Protein AF-A0A662BK37-F1 (afdb_monomer_lite)

Secondary structure (DSSP, 8-state):
-PPPPPPPPP-HHHHHHHHHHHHHTTPEE----SEE-HHHHTTTS-TT-B--EETTEEEPSSHHHHHHHHHHTT-S-SSEEEEEEEEE-B----SS--SEEEEEEEEE-SSS--HHHHHHHHHHHHTTT-SSPPEEEEETTTEEEEEETTEEEEEEEEEEETTEEEEEEEEEEETHHHHHHHTS-SSS-SS-PPPPPTTSHHHHHHHHHHHHHHHHTT-HHHHHHHHHHHHHHHHHHHHHH-TT--HHHHHHHHHHHHHHHHTT---

pLDDT: mean 90.05, std 11.61, range [40.06, 98.81]

Sequence (267 aa):
MENPPLPTKIDYRKIVDALEFYQQLGYERLEVPWIVNEQAMAPTSPADASQYETWRGMLVASAEQSFIAMMQDGNLPPGRYVTCSPCFRDEELDEHHHYWFEKVELIDNRTDPSYQEMLGAAMGFFGRYTHIRPETVSQEGKGIDILINGVEVGSYGIREYQGMRWVYGTGCAEPRLSQALALTPRGYHLADIPRGNLGYQSKIEEELREFQDALVQENPVMALTELSDLIGAIEAYLQCNHPSITLENLLTMDKTTARAFKNGRRN

Foldseek 3Di:
DPDAPDPDDWPVVLVVLLVVLVVVVVAAEDEFDQFAAPQLCVQPDDPPWDFCADPRHTGAQDCSSRVSRCVVVVNDDADKHKYKDKHAGPDDDDPQDDRIWIFIKIKGQHPDDDQVVVVVSLQVSLVVLDPDRWDWDDDVPFFIFTAAQNFTFKGWDWDDDPRGIMIIMTSGIPPRSVVSSVNPPPDPFPDPADDDDQLDVSNLVRLVVQLVRCVVVVNVVSNVVSVVVNLVSVQRVCCNPPVVDGPVNVVVVCVVCVVVVVVVDDD

Structure (mmCIF, N/CA/C/O backbone):
data_AF-A0A662BK37-F1
#
_entry.id   AF-A0A662BK37-F1
#
loop_
_atom_site.group_PDB
_atom_site.id
_atom_site.type_symbol
_atom_site.label_atom_id
_atom_site.label_alt_id
_atom_site.label_comp_id
_atom_site.label_asym_id
_atom_site.label_entity_id
_atom_site.label_seq_id
_atom_site.pdbx_PDB_ins_code
_atom_site.Cartn_x
_atom_site.Cartn_y
_atom_site.Cartn_z
_atom_site.occupancy
_atom_site.B_iso_or_equiv
_atom_site.auth_seq_id
_atom_site.auth_comp_id
_atom_site.auth_asym_id
_atom_site.auth_atom_id
_atom_site.pdbx_PDB_model_num
ATOM 1 N N . MET A 1 1 ? -18.206 25.343 -11.676 1.00 43.94 1 MET A N 1
ATOM 2 C CA . MET A 1 1 ? -17.506 24.245 -10.989 1.00 43.94 1 MET A CA 1
ATOM 3 C C . MET A 1 1 ? -16.823 23.450 -12.074 1.00 43.94 1 MET A C 1
ATOM 5 O O . MET A 1 1 ? -17.518 22.969 -12.961 1.00 43.94 1 MET A O 1
ATOM 9 N N . GLU A 1 2 ? -15.493 23.446 -12.093 1.00 40.06 2 GLU A N 1
ATOM 10 C CA . GLU A 1 2 ? -14.756 22.501 -12.932 1.00 40.06 2 GLU A CA 1
ATOM 11 C C . GLU A 1 2 ? -15.159 21.090 -12.505 1.00 40.06 2 GLU A C 1
ATOM 13 O O . GLU A 1 2 ? -15.373 20.840 -11.317 1.00 40.06 2 GLU A O 1
ATOM 18 N N . ASN A 1 3 ? -15.365 20.197 -13.473 1.00 40.88 3 ASN A N 1
ATOM 19 C CA . ASN A 1 3 ? -15.634 18.806 -13.140 1.00 40.88 3 ASN A CA 1
ATOM 20 C C . ASN A 1 3 ? -14.402 18.270 -12.405 1.00 40.88 3 ASN A C 1
ATOM 22 O O . ASN A 1 3 ? -13.299 18.430 -12.937 1.00 40.88 3 ASN A O 1
ATOM 26 N N . PRO A 1 4 ? -14.565 17.650 -11.223 1.00 50.00 4 PRO A N 1
ATOM 27 C CA . PRO A 1 4 ? -13.439 17.024 -10.556 1.00 50.00 4 PRO A CA 1
ATOM 28 C C . PRO A 1 4 ? -12.804 16.004 -11.515 1.00 50.00 4 PRO A C 1
ATOM 30 O O . PRO A 1 4 ? -13.524 15.398 -12.326 1.00 50.00 4 PRO A O 1
ATOM 33 N N . PRO A 1 5 ? -11.473 15.828 -11.471 1.00 51.97 5 PRO A N 1
ATOM 34 C CA . PRO A 1 5 ? -10.812 14.789 -12.247 1.00 51.97 5 PRO A CA 1
ATOM 35 C C . PRO A 1 5 ? -11.517 13.452 -11.994 1.00 51.97 5 PRO A C 1
ATOM 37 O O . PRO A 1 5 ? -11.946 13.171 -10.873 1.00 51.97 5 PRO A O 1
ATOM 40 N N . LEU A 1 6 ? -11.693 12.646 -13.049 1.00 51.16 6 LEU A N 1
ATOM 41 C CA . LEU A 1 6 ? -12.298 11.321 -12.908 1.00 51.16 6 LEU A CA 1
ATOM 42 C C . LEU A 1 6 ? -11.551 10.567 -11.794 1.00 51.16 6 LEU A C 1
ATOM 44 O O . LEU A 1 6 ? -10.320 10.506 -11.859 1.00 51.16 6 LEU A O 1
ATOM 48 N N . PRO A 1 7 ? -12.256 10.016 -10.787 1.00 56.97 7 PRO A N 1
ATOM 49 C CA . PRO A 1 7 ? -11.603 9.363 -9.664 1.00 56.97 7 PRO A CA 1
ATOM 50 C C . PRO A 1 7 ? -10.693 8.259 -10.190 1.00 56.97 7 PRO A C 1
ATOM 52 O O . PRO A 1 7 ? -11.079 7.474 -11.066 1.00 56.97 7 PRO A O 1
ATOM 55 N N . THR A 1 8 ? -9.461 8.230 -9.682 1.00 69.62 8 THR A N 1
ATOM 56 C CA . THR A 1 8 ? -8.493 7.212 -10.089 1.00 69.62 8 THR A CA 1
ATOM 57 C C . THR A 1 8 ? -9.092 5.842 -9.779 1.00 69.62 8 THR A C 1
ATOM 59 O O . THR A 1 8 ? -9.629 5.610 -8.697 1.00 69.62 8 THR A O 1
ATOM 62 N N . LYS A 1 9 ? -9.066 4.939 -10.762 1.00 86.31 9 LYS A N 1
ATOM 63 C CA . LYS A 1 9 ? -9.733 3.638 -10.670 1.00 86.31 9 LYS A CA 1
ATOM 64 C C . LYS A 1 9 ? -9.144 2.810 -9.522 1.00 86.31 9 LYS A C 1
ATOM 66 O O . LYS A 1 9 ? -7.960 2.498 -9.552 1.00 86.31 9 LYS A O 1
ATOM 71 N N . ILE A 1 10 ? -9.992 2.392 -8.583 1.00 92.19 10 ILE A N 1
ATOM 72 C CA . ILE A 1 10 ? -9.639 1.440 -7.520 1.00 92.19 10 ILE A CA 1
ATOM 73 C C . ILE A 1 10 ? -9.299 0.081 -8.145 1.00 92.19 10 ILE A C 1
ATOM 75 O O . ILE A 1 10 ? -10.121 -0.511 -8.857 1.00 92.19 10 ILE A O 1
ATOM 79 N N . ASP A 1 11 ? -8.098 -0.435 -7.877 1.00 95.00 11 ASP A N 1
ATOM 80 C CA . ASP A 1 11 ? -7.715 -1.792 -8.264 1.00 95.00 11 ASP A CA 1
ATOM 81 C C . ASP A 1 11 ? -8.055 -2.796 -7.157 1.00 95.00 11 ASP A C 1
ATOM 83 O O . ASP A 1 11 ? -7.213 -3.178 -6.343 1.00 95.00 11 ASP A O 1
ATOM 87 N N . TYR A 1 12 ? -9.299 -3.281 -7.162 1.00 96.62 12 TYR A N 1
ATOM 88 C CA . TYR A 1 12 ? -9.790 -4.257 -6.181 1.00 96.62 12 TYR A CA 1
ATOM 89 C C . TYR A 1 12 ? -8.963 -5.551 -6.098 1.00 96.62 12 TYR A C 1
ATOM 91 O O . TYR A 1 12 ? -9.047 -6.262 -5.102 1.00 96.62 12 TYR A O 1
ATOM 99 N N . ARG A 1 13 ? -8.130 -5.869 -7.098 1.00 97.25 13 ARG A N 1
ATOM 100 C CA . ARG A 1 13 ? -7.224 -7.026 -7.013 1.00 97.25 13 ARG A CA 1
ATOM 101 C C . ARG A 1 13 ? -6.146 -6.820 -5.951 1.00 97.25 13 ARG A C 1
ATOM 103 O O . ARG A 1 13 ? -5.823 -7.775 -5.256 1.00 97.25 13 ARG A O 1
ATOM 110 N N . LYS A 1 14 ? -5.631 -5.594 -5.791 1.00 97.00 14 LYS A N 1
ATOM 111 C CA . LYS A 1 14 ? -4.636 -5.269 -4.753 1.00 97.00 14 LYS A CA 1
ATOM 112 C C . LYS A 1 14 ? -5.246 -5.310 -3.355 1.00 97.00 14 LYS A C 1
ATOM 114 O O . LYS A 1 14 ? -4.606 -5.770 -2.419 1.00 97.00 14 LYS A O 1
ATOM 119 N N . ILE A 1 15 ? -6.512 -4.906 -3.240 1.00 98.44 15 ILE A N 1
ATOM 120 C CA . ILE A 1 15 ? -7.304 -5.035 -2.011 1.00 98.44 15 ILE A CA 1
ATOM 121 C C . ILE A 1 15 ? -7.450 -6.510 -1.607 1.00 98.44 15 ILE A C 1
ATOM 123 O O . ILE A 1 15 ? -7.176 -6.868 -0.463 1.00 98.44 15 ILE A O 1
ATOM 127 N N . VAL A 1 16 ? -7.829 -7.382 -2.547 1.00 98.31 16 VAL A N 1
ATOM 128 C CA . VAL A 1 16 ? -7.946 -8.828 -2.288 1.00 98.31 16 VAL A CA 1
ATOM 129 C C . VAL A 1 16 ? -6.591 -9.451 -1.940 1.00 98.31 16 VAL A C 1
ATOM 131 O O . VAL A 1 16 ? -6.507 -10.165 -0.946 1.00 98.31 16 VAL A O 1
ATOM 134 N N . ASP A 1 17 ? -5.528 -9.144 -2.690 1.00 98.38 17 ASP A N 1
ATOM 135 C CA . ASP A 1 17 ? -4.179 -9.662 -2.405 1.00 98.38 17 ASP A CA 1
ATOM 136 C C . ASP A 1 17 ? -3.667 -9.209 -1.030 1.00 98.38 17 ASP A C 1
ATOM 138 O O . ASP A 1 17 ? -3.051 -10.000 -0.320 1.00 98.38 17 ASP A O 1
ATOM 142 N N . ALA A 1 18 ? -3.965 -7.975 -0.604 1.00 98.69 18 ALA A N 1
ATOM 143 C CA . ALA A 1 18 ? -3.644 -7.515 0.746 1.00 98.69 18 ALA A CA 1
ATOM 144 C C . ALA A 1 18 ? -4.374 -8.346 1.810 1.00 98.69 18 ALA A C 1
ATOM 146 O O . ALA A 1 18 ? -3.733 -8.865 2.724 1.00 98.69 18 ALA A O 1
ATOM 147 N N . LEU A 1 19 ? -5.694 -8.528 1.683 1.00 98.69 19 LEU A N 1
ATOM 148 C CA . LEU A 1 19 ? -6.471 -9.352 2.617 1.00 98.69 19 LEU A CA 1
ATOM 149 C C . LEU A 1 19 ? -5.890 -10.767 2.726 1.00 98.69 19 LEU A C 1
ATOM 151 O O . LEU A 1 19 ? -5.607 -11.233 3.829 1.00 98.69 19 LEU A O 1
ATOM 155 N N . GLU A 1 20 ? -5.654 -11.424 1.590 1.00 98.62 20 GLU A N 1
ATOM 156 C CA . GLU A 1 20 ? -5.095 -12.777 1.547 1.00 98.62 20 GLU A CA 1
ATOM 157 C C . GLU A 1 20 ? -3.698 -12.841 2.174 1.00 98.62 20 GLU A C 1
ATOM 159 O O . GLU A 1 20 ? -3.423 -13.738 2.975 1.00 98.62 20 GLU A O 1
ATOM 164 N N . PHE A 1 21 ? -2.834 -11.871 1.868 1.00 98.69 21 PHE A N 1
ATOM 165 C CA . PHE A 1 21 ? -1.484 -11.788 2.415 1.00 98.69 21 PHE A CA 1
ATOM 166 C C . PHE A 1 21 ? -1.490 -11.691 3.945 1.00 98.69 21 PHE A C 1
ATOM 168 O O . PHE A 1 21 ? -0.835 -12.487 4.621 1.00 98.69 21 PHE A O 1
ATOM 175 N N . TYR A 1 22 ? -2.258 -10.763 4.521 1.00 98.69 22 TYR A N 1
ATOM 176 C CA . TYR A 1 22 ? -2.294 -10.602 5.978 1.00 98.69 22 TYR A CA 1
ATOM 177 C C . TYR A 1 22 ? -2.997 -11.774 6.671 1.00 98.69 22 TYR A C 1
ATOM 179 O O . TYR A 1 22 ? -2.551 -12.206 7.736 1.00 98.69 22 TYR A O 1
ATOM 187 N N . GLN A 1 23 ? -4.020 -12.370 6.054 1.00 98.56 23 GLN A N 1
ATOM 188 C CA . GLN A 1 23 ? -4.626 -13.599 6.572 1.00 98.56 23 GLN A CA 1
ATOM 189 C C . GLN A 1 23 ? -3.616 -14.757 6.647 1.00 98.56 23 GLN A C 1
ATOM 191 O O . GLN A 1 23 ? -3.584 -15.476 7.646 1.00 98.56 23 GLN A O 1
ATOM 196 N N . GLN A 1 24 ? -2.734 -14.908 5.652 1.00 98.44 24 GLN A N 1
ATOM 197 C CA . GLN A 1 24 ? -1.657 -15.910 5.677 1.00 98.44 24 GLN A CA 1
ATOM 198 C C . GLN A 1 24 ? -0.621 -15.655 6.784 1.00 98.44 24 GLN A C 1
ATOM 200 O O . GLN A 1 24 ? -0.027 -16.602 7.297 1.00 98.44 24 GLN A O 1
ATOM 205 N N . LEU A 1 25 ? -0.439 -14.399 7.202 1.00 97.62 25 LEU A N 1
ATOM 206 C CA . LEU A 1 25 ? 0.395 -14.026 8.352 1.00 97.62 25 LEU A CA 1
ATOM 207 C C . LEU A 1 25 ? -0.312 -14.216 9.706 1.00 97.62 25 LEU A C 1
ATOM 209 O O . LEU A 1 25 ? 0.262 -13.925 10.761 1.00 97.62 25 LEU A O 1
ATOM 213 N N . GLY A 1 26 ? -1.544 -14.731 9.694 1.00 97.94 26 GLY A N 1
ATOM 214 C CA . GLY A 1 26 ? -2.331 -15.031 10.884 1.00 97.94 26 GLY A CA 1
ATOM 215 C C . GLY A 1 26 ? -3.083 -13.828 11.447 1.00 97.94 26 GLY A C 1
ATOM 216 O O . GLY A 1 26 ? -3.284 -13.775 12.661 1.00 97.94 26 GLY A O 1
ATOM 217 N N . TYR A 1 27 ? -3.444 -12.859 10.601 1.00 98.50 27 TYR A N 1
ATOM 218 C CA . TYR A 1 27 ? -4.488 -11.886 10.920 1.00 98.50 27 TYR A CA 1
ATOM 219 C C . TYR A 1 27 ? -5.859 -12.523 10.684 1.00 98.50 27 TYR A C 1
ATOM 221 O O . TYR A 1 27 ? -6.097 -13.168 9.663 1.00 98.50 27 TYR A O 1
ATOM 229 N N . GLU A 1 28 ? -6.781 -12.331 11.617 1.00 98.56 28 GLU A N 1
ATOM 230 C CA . GLU A 1 28 ? -8.166 -12.745 11.451 1.00 98.56 28 GLU A CA 1
ATOM 231 C C . GLU A 1 28 ? -8.916 -11.697 10.627 1.00 98.56 28 GLU A C 1
ATOM 233 O O . GLU A 1 28 ? -8.903 -10.506 10.941 1.00 98.56 28 GLU A O 1
ATOM 238 N N . ARG A 1 29 ? -9.572 -12.129 9.547 1.00 98.19 29 ARG A N 1
ATOM 239 C CA . ARG A 1 29 ? -10.415 -11.223 8.772 1.00 98.19 29 ARG A CA 1
ATOM 240 C C . ARG A 1 29 ? -11.710 -10.961 9.525 1.00 98.19 29 ARG A C 1
ATOM 242 O O . ARG A 1 29 ? -12.413 -11.906 9.873 1.00 98.19 29 ARG A O 1
ATOM 249 N N . LEU A 1 30 ? -12.052 -9.690 9.685 1.00 97.06 30 LEU A N 1
ATOM 250 C CA . LEU A 1 30 ? -13.263 -9.274 10.377 1.00 97.06 30 LEU A CA 1
ATOM 251 C C . LEU A 1 30 ? -13.985 -8.180 9.586 1.00 97.06 30 LEU A C 1
ATOM 253 O O . LEU A 1 30 ? -13.353 -7.303 9.005 1.00 97.06 30 LEU A O 1
ATOM 257 N N . GLU A 1 31 ? -15.312 -8.239 9.548 1.00 97.31 31 GLU A N 1
ATOM 258 C CA . GLU A 1 31 ? -16.144 -7.174 8.983 1.00 97.31 31 GLU A CA 1
ATOM 259 C C . GLU A 1 31 ? -16.479 -6.172 10.092 1.00 97.31 31 GLU A C 1
ATOM 261 O O . GLU A 1 31 ? -16.908 -6.565 11.178 1.00 97.31 31 GLU A O 1
ATOM 266 N N . VAL A 1 32 ? -16.267 -4.884 9.827 1.00 97.94 32 VAL A N 1
ATOM 267 C CA . VAL A 1 32 ? -16.354 -3.817 10.833 1.00 97.94 32 VAL A CA 1
ATOM 268 C C . VAL A 1 32 ? -17.484 -2.825 10.515 1.00 97.94 32 VAL A C 1
ATOM 270 O O . VAL A 1 32 ? -17.857 -2.672 9.349 1.00 97.94 32 VAL A O 1
ATOM 273 N N . PRO A 1 33 ? -18.057 -2.122 11.512 1.00 97.56 33 PRO A N 1
ATOM 274 C CA . PRO A 1 33 ? -19.089 -1.120 11.251 1.00 97.56 33 PRO A CA 1
ATOM 275 C C . PRO A 1 33 ? -18.530 0.078 10.474 1.00 97.56 33 PRO A C 1
ATOM 277 O O . PRO A 1 33 ? -17.525 0.661 10.861 1.00 97.56 33 P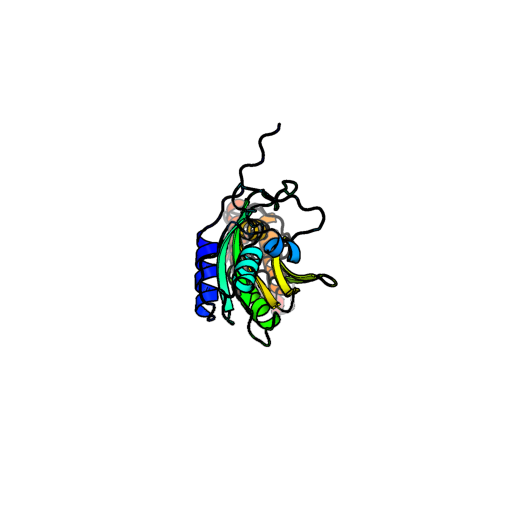RO A O 1
ATOM 280 N N . TRP A 1 34 ? -19.213 0.508 9.413 1.00 97.38 34 TRP A N 1
ATOM 281 C CA . TRP A 1 34 ? -18.837 1.721 8.662 1.00 97.38 34 TRP A CA 1
ATOM 282 C C . TRP A 1 34 ? -19.416 3.009 9.254 1.00 97.38 34 TRP A C 1
ATOM 284 O O . TRP A 1 34 ? -19.093 4.099 8.792 1.00 97.38 34 TRP A O 1
ATOM 294 N N . ILE A 1 35 ? -20.303 2.877 10.244 1.00 97.69 35 ILE A N 1
ATOM 295 C CA . ILE A 1 35 ? -20.899 3.989 10.981 1.00 97.69 35 ILE A CA 1
ATOM 296 C C . ILE A 1 35 ? -20.581 3.786 12.457 1.00 97.69 35 ILE A C 1
ATOM 298 O O . ILE A 1 35 ? -20.926 2.742 13.013 1.00 97.69 35 ILE A O 1
ATOM 302 N N . VAL A 1 36 ? -19.959 4.780 13.084 1.00 97.44 36 VAL A N 1
ATOM 303 C CA . VAL A 1 36 ? -19.545 4.732 14.491 1.00 97.44 36 VAL A CA 1
ATOM 304 C C . VAL A 1 36 ? -19.978 5.986 15.252 1.00 97.44 36 VAL A C 1
ATOM 306 O O . VAL A 1 36 ? -20.466 6.962 14.679 1.00 97.44 36 VAL A O 1
ATOM 309 N N . ASN A 1 37 ? -19.842 5.941 16.576 1.00 95.12 37 ASN A N 1
ATOM 310 C CA . ASN A 1 37 ? -20.125 7.074 17.451 1.00 95.12 37 ASN A CA 1
ATOM 311 C C . ASN A 1 37 ? -18.917 8.031 17.550 1.00 95.12 37 ASN A C 1
ATOM 313 O O . ASN A 1 37 ? -17.812 7.724 17.107 1.00 95.12 37 ASN A O 1
ATOM 317 N N . GLU A 1 38 ? -19.120 9.192 18.171 1.00 93.12 38 GLU A N 1
ATOM 318 C CA . GLU A 1 38 ? -18.083 10.228 18.328 1.00 93.12 38 GLU A CA 1
ATOM 319 C C . GLU A 1 38 ? -16.885 9.758 19.153 1.00 93.12 38 GLU A C 1
ATOM 321 O O . GLU A 1 38 ? -15.742 10.102 18.856 1.00 93.12 38 GLU A O 1
ATOM 326 N N . GLN A 1 39 ? -17.128 8.909 20.152 1.00 93.56 39 GLN A N 1
ATOM 327 C CA . GLN A 1 39 ? -16.077 8.385 21.023 1.00 93.56 39 GLN A CA 1
ATOM 328 C C . GLN A 1 39 ? -15.102 7.474 20.275 1.00 93.56 39 GLN A C 1
ATOM 330 O O . GLN A 1 39 ? -13.935 7.399 20.654 1.00 93.56 39 GLN A O 1
ATOM 335 N N . ALA A 1 40 ? -15.561 6.791 19.227 1.00 95.62 40 ALA A N 1
ATOM 336 C CA . ALA A 1 40 ? -14.726 5.955 18.378 1.00 95.62 40 ALA A CA 1
ATOM 337 C C . ALA A 1 40 ? -13.943 6.761 17.326 1.00 95.62 40 ALA A C 1
ATOM 339 O O . ALA A 1 40 ? -12.856 6.352 16.925 1.00 95.62 40 ALA A O 1
ATOM 340 N N . MET A 1 41 ? -14.465 7.922 16.915 1.00 93.50 41 MET A N 1
ATOM 341 C CA . MET A 1 41 ? -13.794 8.844 15.987 1.00 93.50 41 MET A CA 1
ATOM 342 C C . MET A 1 41 ? -12.677 9.639 16.671 1.00 93.50 41 MET A C 1
ATOM 344 O O . MET A 1 41 ? -11.587 9.800 16.121 1.00 93.50 41 MET A O 1
ATOM 348 N N . ALA A 1 42 ? -12.944 10.115 17.891 1.00 91.75 42 ALA A N 1
ATOM 349 C CA . ALA A 1 42 ? -12.105 11.059 18.627 1.00 91.75 42 ALA A CA 1
ATOM 350 C C . ALA A 1 42 ? -10.604 10.709 18.712 1.00 91.75 42 ALA A C 1
ATOM 352 O O . ALA A 1 42 ? -9.791 11.633 18.666 1.00 91.75 42 ALA A O 1
ATOM 353 N N . PRO A 1 43 ? -10.179 9.434 18.838 1.00 91.31 43 PRO A N 1
ATOM 354 C CA . PRO A 1 43 ? -8.759 9.124 18.947 1.00 91.31 43 PRO A CA 1
ATOM 355 C C . PRO A 1 43 ? -7.991 9.402 17.658 1.00 91.31 43 PRO A C 1
ATOM 357 O O . PRO A 1 43 ? -6.814 9.736 17.735 1.00 91.31 43 PRO A O 1
ATOM 360 N N . THR A 1 44 ? -8.615 9.258 16.489 1.00 90.56 44 THR A N 1
ATOM 361 C CA . THR A 1 44 ? -7.913 9.286 15.197 1.00 90.56 44 THR A CA 1
ATOM 362 C C . THR A 1 44 ? -8.199 10.544 14.385 1.00 90.56 44 THR A C 1
ATOM 364 O O . THR A 1 44 ? -7.376 10.912 13.548 1.00 90.56 44 THR A O 1
ATOM 367 N N . SER A 1 45 ? -9.315 11.228 14.650 1.00 87.62 45 SER A N 1
ATOM 368 C CA . SER A 1 45 ? -9.699 12.444 13.934 1.00 87.62 45 SER A CA 1
ATOM 369 C C . SER A 1 45 ? -8.791 13.639 14.274 1.00 87.62 45 SER A C 1
ATOM 371 O O . SER A 1 45 ? -8.609 13.961 15.452 1.00 87.62 45 SER A O 1
ATOM 373 N N . PRO A 1 46 ? -8.249 14.346 13.263 1.00 84.19 46 PRO A N 1
ATOM 374 C CA . PRO A 1 46 ? -7.670 15.676 13.446 1.00 84.19 46 PRO A CA 1
ATOM 375 C C . PRO A 1 46 ? -8.693 16.661 14.029 1.00 84.19 46 PRO A C 1
ATOM 377 O O . PRO A 1 46 ? -9.894 16.527 13.796 1.00 84.19 46 PRO A O 1
ATOM 380 N N . ALA A 1 47 ? -8.223 17.666 14.772 1.00 80.44 47 ALA A N 1
ATOM 381 C CA . ALA A 1 47 ? -9.093 18.623 15.466 1.00 80.44 47 ALA A CA 1
ATOM 382 C C . ALA A 1 47 ? -9.932 19.503 14.517 1.00 80.44 47 ALA A C 1
ATOM 384 O O . ALA A 1 47 ? -10.963 20.035 14.919 1.00 80.44 47 ALA A O 1
ATOM 385 N N . ASP A 1 48 ? -9.472 19.670 13.283 1.00 82.06 48 ASP A N 1
ATOM 386 C CA . ASP A 1 48 ? -10.058 20.477 12.215 1.00 82.06 48 ASP A CA 1
ATOM 387 C C . ASP A 1 48 ? -10.753 19.640 11.127 1.00 82.06 48 ASP A C 1
ATOM 389 O O . ASP A 1 48 ? -11.338 20.203 10.203 1.00 82.06 48 ASP A O 1
ATOM 393 N N . ALA A 1 49 ? -10.729 18.307 11.235 1.00 82.50 49 ALA A N 1
ATOM 394 C CA . ALA A 1 49 ? -11.337 17.430 10.243 1.00 82.50 49 ALA A CA 1
ATOM 395 C C . ALA A 1 49 ? -12.867 17.416 10.363 1.00 82.50 49 ALA A C 1
ATOM 397 O O . ALA A 1 49 ? -13.423 17.038 11.399 1.00 82.50 49 ALA A O 1
ATOM 398 N N . SER A 1 50 ? -13.545 17.750 9.265 1.00 86.38 50 SER A N 1
ATOM 399 C CA . SER A 1 50 ? -14.996 17.590 9.146 1.00 86.38 50 SER A CA 1
ATOM 400 C C . SER A 1 50 ? -15.359 16.114 8.959 1.00 86.38 50 SER A C 1
ATOM 402 O O . SER A 1 50 ? -14.640 15.359 8.305 1.00 86.38 50 SER A O 1
ATOM 404 N N . GLN A 1 51 ? -16.470 15.687 9.564 1.00 88.56 51 GLN A N 1
ATOM 405 C CA . GLN A 1 51 ? -16.946 14.302 9.519 1.00 88.56 51 GLN A CA 1
ATOM 406 C C . GLN A 1 51 ? -18.254 14.212 8.737 1.00 88.56 51 GLN A C 1
ATOM 408 O O . GLN A 1 51 ? -19.124 15.077 8.850 1.00 88.56 51 GLN A O 1
ATOM 413 N N . TYR A 1 52 ? -18.434 13.127 7.985 1.00 92.56 52 TYR A N 1
ATOM 414 C CA . TYR A 1 52 ? -19.716 12.853 7.342 1.00 92.56 52 TYR A CA 1
ATOM 415 C C . TYR A 1 52 ? -20.688 12.227 8.342 1.00 92.56 52 TYR A C 1
ATOM 417 O O . TYR A 1 52 ? -20.643 11.030 8.637 1.00 92.56 52 TYR A O 1
ATOM 425 N N . GLU A 1 53 ? -21.592 13.051 8.860 1.00 93.81 53 GLU A N 1
ATOM 426 C CA . GLU A 1 53 ? -22.624 12.628 9.799 1.00 93.81 53 GLU A CA 1
ATOM 427 C C . GLU A 1 53 ? -23.849 12.023 9.103 1.00 93.81 53 GLU A C 1
ATOM 429 O O . GLU A 1 53 ? -24.326 12.473 8.059 1.00 93.81 53 GLU A O 1
ATOM 434 N N . THR A 1 54 ? -24.411 11.002 9.739 1.00 94.19 54 THR A N 1
ATOM 435 C CA . THR A 1 54 ? -25.690 10.386 9.395 1.00 94.19 54 THR A CA 1
ATOM 436 C C . THR A 1 54 ? -26.589 10.383 10.628 1.00 94.19 54 THR A C 1
ATOM 438 O O . THR A 1 54 ? -26.136 10.515 11.762 1.00 94.19 54 THR A O 1
ATOM 441 N N . TRP A 1 55 ? -27.877 10.106 10.441 1.00 94.06 55 TRP A N 1
ATOM 442 C CA . TRP A 1 55 ? -28.811 9.942 11.560 1.00 94.06 55 TRP A CA 1
ATOM 443 C C . TRP A 1 55 ? -28.477 8.761 12.499 1.00 94.06 55 TRP A C 1
ATOM 445 O O . TRP A 1 55 ? -29.079 8.656 13.565 1.00 94.06 55 TRP A O 1
ATOM 455 N N . ARG A 1 56 ? -27.558 7.859 12.112 1.00 93.50 56 ARG A N 1
ATOM 456 C CA . ARG A 1 56 ? -27.098 6.719 12.928 1.00 93.50 56 ARG A CA 1
ATOM 457 C C . ARG A 1 56 ? -25.724 6.918 13.576 1.00 93.50 56 ARG A C 1
ATOM 459 O O . ARG A 1 56 ? -25.328 6.063 14.360 1.00 93.50 56 ARG A O 1
ATOM 466 N N . GLY A 1 57 ? -25.004 7.987 13.244 1.00 95.50 57 GLY A N 1
ATOM 467 C CA . GLY A 1 57 ? -23.603 8.191 13.629 1.00 95.50 57 GLY A CA 1
ATOM 468 C C . GLY A 1 57 ? -22.766 8.713 12.463 1.00 95.50 57 GLY A C 1
ATOM 469 O O . GLY A 1 57 ? -23.318 9.115 11.440 1.00 95.50 57 GLY A O 1
ATOM 470 N N . MET A 1 58 ? -21.444 8.686 12.592 1.00 96.56 58 MET A N 1
ATOM 471 C CA . MET A 1 58 ? -20.511 9.185 11.574 1.00 96.56 58 MET A CA 1
ATOM 472 C C . MET A 1 58 ? -19.992 8.062 10.690 1.00 96.56 58 MET A C 1
ATOM 474 O O . MET A 1 58 ? -19.685 6.980 11.189 1.00 96.56 58 MET A O 1
ATOM 478 N N . LEU A 1 59 ? -19.873 8.337 9.392 1.00 97.25 59 LEU A N 1
ATOM 479 C CA . LEU A 1 59 ? -19.109 7.493 8.481 1.00 97.25 59 LEU A CA 1
ATOM 480 C C . LEU A 1 59 ? -17.632 7.503 8.876 1.00 97.25 59 LEU A C 1
ATOM 482 O O . LEU A 1 59 ? -17.082 8.548 9.220 1.00 97.25 59 LEU A O 1
ATOM 486 N N . VAL A 1 60 ? -16.994 6.342 8.796 1.00 96.94 60 VAL A N 1
ATOM 487 C CA . VAL A 1 60 ? -15.582 6.211 9.156 1.00 96.94 60 VAL A CA 1
ATOM 488 C C . VAL A 1 60 ? -14.654 6.807 8.096 1.00 96.94 60 VAL A C 1
ATOM 490 O O . VAL A 1 60 ? -14.801 6.572 6.898 1.00 96.94 60 VAL A O 1
ATOM 493 N N . ALA A 1 61 ? -13.645 7.539 8.555 1.00 95.19 61 ALA A N 1
ATOM 494 C CA . ALA A 1 61 ? -12.493 7.990 7.773 1.00 95.19 61 ALA A CA 1
ATOM 495 C C . ALA A 1 61 ? -11.357 6.945 7.739 1.00 95.19 61 ALA A C 1
ATOM 497 O O . ALA A 1 61 ? -10.376 7.110 6.999 1.00 95.19 61 ALA A O 1
ATOM 498 N N . SER A 1 62 ? -11.480 5.908 8.577 1.00 96.12 62 SER A N 1
ATOM 499 C CA . SER A 1 62 ? -10.609 4.736 8.699 1.00 96.12 62 SER A CA 1
ATOM 500 C C . SER A 1 62 ? -11.309 3.655 9.536 1.00 96.12 62 SER A C 1
ATOM 502 O O . SER A 1 62 ? -11.878 3.956 10.585 1.00 96.12 62 SER A O 1
ATOM 504 N N . ALA A 1 63 ? -11.207 2.388 9.141 1.00 97.56 63 ALA A N 1
ATOM 505 C CA . ALA A 1 63 ? -11.603 1.230 9.937 1.00 97.56 63 ALA A CA 1
ATOM 506 C C . ALA A 1 63 ? -10.888 1.122 11.290 1.00 97.56 63 ALA A C 1
ATOM 508 O O . ALA A 1 63 ? -11.370 0.388 12.152 1.00 97.56 63 ALA A O 1
ATOM 509 N N . GLU A 1 64 ? -9.801 1.864 11.543 1.00 97.56 64 GLU A N 1
ATOM 510 C CA . GLU A 1 64 ? -9.274 2.018 12.905 1.00 97.56 64 GLU A CA 1
ATOM 511 C C . GLU A 1 64 ? -10.381 2.506 13.854 1.00 97.56 64 GLU A C 1
ATOM 513 O O . GLU A 1 64 ? -10.538 1.967 14.946 1.00 97.56 64 GLU A O 1
ATOM 518 N N . GLN A 1 65 ? -11.227 3.439 13.405 1.00 97.81 65 GLN A N 1
ATOM 519 C CA . GLN A 1 65 ? -12.377 3.946 14.164 1.00 97.81 65 GLN A CA 1
ATOM 520 C C . GLN A 1 65 ? -13.415 2.847 14.402 1.00 97.81 65 GLN A C 1
ATOM 522 O O . GLN A 1 65 ? -13.973 2.731 15.493 1.00 97.81 65 GLN A O 1
ATOM 527 N N . SER A 1 66 ? -13.638 1.980 13.417 1.00 98.31 66 SER A N 1
ATOM 528 C CA . SER A 1 66 ? -14.519 0.825 13.566 1.00 98.31 66 SER A CA 1
ATOM 529 C C . SER A 1 66 ? -13.987 -0.186 14.582 1.00 98.31 66 SER A C 1
ATOM 531 O O . SER A 1 66 ? -14.749 -0.675 15.416 1.00 98.31 66 SER A O 1
ATOM 533 N N . PHE A 1 67 ? -12.682 -0.472 14.563 1.00 98.25 67 PHE A N 1
ATOM 534 C CA . PHE A 1 67 ? -12.057 -1.331 15.565 1.00 98.25 67 PHE A CA 1
ATOM 535 C C . PHE A 1 67 ? -12.120 -0.711 16.962 1.00 98.25 67 PHE A C 1
ATOM 537 O O . PHE A 1 67 ? -12.413 -1.424 17.920 1.00 98.25 67 PHE A O 1
ATOM 544 N N . ILE A 1 68 ? -11.911 0.603 17.089 1.00 97.81 68 ILE A N 1
ATOM 545 C CA . ILE A 1 68 ? -12.068 1.323 18.359 1.00 97.81 68 ILE A CA 1
ATOM 546 C C . ILE A 1 68 ? -13.495 1.167 18.887 1.00 97.81 68 ILE A C 1
ATOM 548 O O . ILE A 1 68 ? -13.656 0.814 20.053 1.00 97.81 68 ILE A O 1
ATOM 552 N N . ALA A 1 69 ? -14.516 1.349 18.044 1.00 97.81 69 ALA A N 1
ATOM 553 C CA . ALA A 1 69 ? -15.909 1.150 18.446 1.00 97.81 69 ALA A CA 1
ATOM 554 C C . ALA A 1 69 ? -16.140 -0.275 18.976 1.00 97.81 69 ALA A C 1
ATOM 556 O O . ALA A 1 69 ? -16.702 -0.468 20.051 1.00 97.81 69 ALA A O 1
ATOM 557 N N . MET A 1 70 ? -15.625 -1.287 18.272 1.00 98.00 70 MET A N 1
ATOM 558 C CA . MET A 1 70 ? -15.745 -2.676 18.715 1.00 98.00 70 MET A CA 1
ATOM 559 C C . MET A 1 70 ? -14.981 -2.966 20.015 1.00 98.00 70 MET A C 1
ATOM 561 O O . MET A 1 70 ? -15.459 -3.762 20.823 1.00 98.00 70 MET A O 1
ATOM 565 N N . MET A 1 71 ? -13.820 -2.343 20.242 1.00 97.06 71 MET A N 1
ATOM 566 C CA . MET A 1 71 ? -13.092 -2.450 21.513 1.00 97.06 71 MET A CA 1
ATOM 567 C C . MET A 1 71 ? -13.863 -1.786 22.662 1.00 97.06 71 MET A C 1
ATOM 569 O O . MET A 1 71 ? -13.984 -2.386 23.728 1.00 97.06 71 MET A O 1
ATOM 573 N N . GLN A 1 72 ? -14.429 -0.595 22.437 1.00 96.06 72 GLN A N 1
ATOM 574 C CA . GLN A 1 72 ? -15.257 0.126 23.415 1.00 96.06 72 GLN A CA 1
ATOM 575 C C . GLN A 1 72 ? -16.498 -0.679 23.814 1.00 96.06 72 GLN A C 1
ATOM 577 O O . GLN A 1 72 ? -16.841 -0.743 24.994 1.00 96.06 72 GLN A O 1
ATOM 582 N N . ASP A 1 73 ? -17.124 -1.348 22.846 1.00 95.75 73 ASP A N 1
ATOM 583 C CA . ASP A 1 73 ? -18.289 -2.202 23.077 1.00 95.75 73 ASP A CA 1
ATOM 584 C C . ASP A 1 73 ? -17.931 -3.566 23.703 1.00 95.75 73 ASP A C 1
ATOM 586 O O . ASP A 1 73 ? -18.823 -4.352 24.027 1.00 95.75 73 ASP A O 1
ATOM 590 N N . GLY A 1 74 ? -16.640 -3.887 23.863 1.00 95.25 74 GLY A N 1
ATOM 591 C CA . GLY A 1 74 ? -16.175 -5.191 24.352 1.00 95.25 74 GLY A CA 1
ATOM 592 C C . GLY A 1 74 ? -16.364 -6.340 23.351 1.00 95.25 74 GLY A C 1
ATOM 593 O O . GLY A 1 74 ? -16.308 -7.508 23.736 1.00 95.25 74 GLY A O 1
ATOM 594 N N . ASN A 1 75 ? -16.578 -6.017 22.074 1.00 96.25 75 ASN A N 1
ATOM 595 C CA . ASN A 1 75 ? -16.857 -6.957 20.986 1.00 96.25 75 ASN A CA 1
ATOM 596 C C . ASN A 1 75 ? -15.613 -7.347 20.168 1.00 96.25 75 ASN A C 1
ATOM 598 O O . ASN A 1 75 ? -15.716 -8.211 19.297 1.00 96.25 75 ASN A O 1
ATOM 602 N N . LEU A 1 76 ? -14.451 -6.736 20.425 1.00 97.25 76 LEU A N 1
ATOM 603 C CA . LEU A 1 76 ? -13.178 -7.113 19.804 1.00 97.25 76 LEU A CA 1
ATOM 604 C C . LEU A 1 76 ? -12.250 -7.775 20.837 1.00 97.25 76 LEU A C 1
ATOM 606 O O . LEU A 1 76 ? -11.653 -7.066 21.654 1.00 97.25 76 LEU A O 1
ATOM 610 N N . PRO A 1 77 ? -12.111 -9.114 20.837 1.00 96.44 77 PRO A N 1
ATOM 611 C CA . PRO A 1 77 ? -11.164 -9.779 21.723 1.00 96.44 77 PRO A CA 1
ATOM 612 C C . PRO A 1 77 ? -9.704 -9.425 21.364 1.00 96.44 77 PRO A C 1
ATOM 614 O O . PRO A 1 77 ? -9.445 -8.892 20.285 1.00 96.44 77 PRO A O 1
ATOM 617 N N . PRO A 1 78 ? -8.731 -9.694 22.257 1.00 97.38 78 PRO A N 1
ATOM 618 C CA . PRO A 1 78 ? -7.315 -9.511 21.946 1.00 97.38 78 PRO A CA 1
ATOM 619 C C . PRO A 1 78 ? -6.856 -10.425 20.802 1.00 97.38 78 PRO A C 1
ATOM 621 O O . PRO A 1 78 ? -7.006 -11.646 20.875 1.00 97.38 78 PRO A O 1
ATOM 624 N N . GLY A 1 79 ? -6.237 -9.847 19.778 1.00 97.75 79 GLY A N 1
ATOM 625 C CA . GLY A 1 79 ? -5.836 -10.538 18.562 1.00 97.75 79 GLY A CA 1
ATOM 626 C C . GLY A 1 79 ? -5.217 -9.603 17.524 1.00 97.75 79 GLY A C 1
ATOM 627 O O . GLY A 1 79 ? -4.911 -8.442 17.792 1.00 97.75 79 GLY A O 1
ATOM 628 N N . ARG A 1 80 ? -5.006 -10.145 16.323 1.00 98.19 80 ARG A N 1
ATOM 629 C CA . ARG A 1 80 ? -4.573 -9.397 15.139 1.00 98.19 80 ARG A CA 1
ATOM 630 C C . ARG A 1 80 ? -5.664 -9.501 14.095 1.00 98.19 80 ARG A C 1
ATOM 632 O O . ARG A 1 80 ? -6.035 -10.621 13.745 1.00 98.19 80 ARG A O 1
ATOM 639 N N . TYR A 1 81 ? -6.139 -8.373 13.587 1.00 98.75 81 TYR A N 1
ATOM 640 C CA . TYR A 1 81 ? -7.280 -8.334 12.680 1.00 98.75 81 TYR A CA 1
ATOM 641 C C . TYR A 1 81 ? -6.975 -7.545 11.420 1.00 98.75 81 TYR A C 1
ATOM 643 O O . TYR A 1 81 ? -6.226 -6.569 11.450 1.00 98.75 81 TYR A O 1
ATOM 651 N N . VAL A 1 82 ? -7.568 -7.987 10.317 1.00 98.81 82 VAL A N 1
ATOM 652 C CA . VAL A 1 82 ? -7.534 -7.300 9.031 1.00 98.81 82 VAL A CA 1
ATOM 653 C C . VAL A 1 82 ? -8.958 -7.088 8.535 1.00 98.81 82 VAL A C 1
ATOM 655 O O . VAL A 1 82 ? -9.803 -7.979 8.631 1.00 98.81 82 VAL A O 1
ATOM 658 N N . THR A 1 83 ? -9.239 -5.911 7.994 1.00 98.69 83 THR A N 1
ATOM 659 C CA . THR A 1 83 ? -10.534 -5.610 7.378 1.00 98.69 83 THR A CA 1
ATOM 660 C C . THR A 1 83 ? -10.358 -4.792 6.113 1.00 98.69 83 THR A C 1
ATOM 662 O O . THR A 1 83 ? -9.292 -4.231 5.884 1.00 98.69 83 THR A O 1
ATOM 665 N N . CYS A 1 84 ? -11.399 -4.750 5.292 1.00 98.38 84 CYS A N 1
ATOM 666 C CA . CYS A 1 84 ? -11.505 -3.899 4.120 1.00 98.38 84 CYS A CA 1
ATOM 667 C C . CYS A 1 84 ? -12.707 -2.984 4.325 1.00 98.38 84 CYS A C 1
ATOM 669 O O . CYS A 1 84 ? -13.802 -3.474 4.610 1.00 98.38 84 CYS A O 1
ATOM 671 N N . SER A 1 85 ? -12.506 -1.678 4.204 1.00 97.38 85 SER A N 1
ATOM 672 C CA . SER A 1 85 ? -13.577 -0.708 4.384 1.00 97.38 85 SER A CA 1
ATOM 673 C C . SER A 1 85 ? -13.453 0.486 3.442 1.00 97.38 85 SER A C 1
ATOM 675 O O . SER A 1 85 ? -12.335 0.972 3.211 1.00 97.38 85 SER A O 1
ATOM 677 N N . PRO A 1 86 ? -14.592 1.055 3.013 1.00 96.38 86 PRO A N 1
ATOM 678 C CA . PRO A 1 86 ? -14.601 2.387 2.448 1.00 96.38 86 PRO A CA 1
ATOM 679 C C . PRO A 1 86 ? -14.241 3.404 3.537 1.00 96.38 86 PRO A C 1
ATOM 681 O O . PRO A 1 86 ? -14.762 3.356 4.652 1.00 96.38 86 PRO A O 1
ATOM 684 N N . CYS A 1 87 ? -13.358 4.336 3.200 1.00 95.19 87 CYS A N 1
ATOM 685 C CA . CYS A 1 87 ? -13.000 5.477 4.036 1.00 95.19 87 CYS A CA 1
ATOM 686 C C . CYS A 1 87 ? -13.615 6.737 3.437 1.00 95.19 87 CYS A C 1
ATOM 688 O O . CYS A 1 87 ? -13.494 6.939 2.232 1.00 95.19 87 CYS A O 1
ATOM 690 N N . PHE A 1 88 ? -14.227 7.586 4.261 1.00 94.75 88 PHE A N 1
ATOM 691 C CA . PHE A 1 88 ? -14.853 8.839 3.837 1.00 94.75 88 PHE A CA 1
ATOM 692 C C . PHE A 1 88 ? -14.174 10.022 4.523 1.00 94.75 88 PHE A C 1
ATOM 694 O O . PHE A 1 88 ? -14.091 10.056 5.749 1.00 94.75 88 PHE A O 1
ATOM 701 N N . ARG A 1 89 ? -13.681 10.990 3.750 1.00 90.06 89 ARG A N 1
ATOM 702 C CA . ARG A 1 89 ? -12.933 12.138 4.277 1.00 90.06 89 ARG A CA 1
ATOM 703 C C . ARG A 1 89 ? -13.368 13.422 3.607 1.00 90.06 89 ARG A C 1
ATOM 705 O O . ARG A 1 89 ? -13.462 13.460 2.388 1.00 90.06 89 ARG A O 1
ATOM 712 N N . ASP A 1 90 ? -13.600 14.460 4.394 1.00 86.12 90 ASP A N 1
ATOM 713 C CA . ASP A 1 90 ? -13.894 15.799 3.885 1.00 86.12 90 ASP A CA 1
ATOM 714 C C . ASP A 1 90 ? -12.595 16.618 3.826 1.00 86.12 90 ASP A C 1
ATOM 716 O O . ASP A 1 90 ? -12.348 17.508 4.637 1.00 86.12 90 ASP A O 1
ATOM 720 N N . GLU A 1 91 ? -11.710 16.215 2.914 1.00 82.38 91 GLU A N 1
ATOM 721 C CA . GLU A 1 91 ? -10.398 16.827 2.671 1.00 82.38 91 GLU A CA 1
ATOM 722 C C . GLU A 1 91 ? -10.402 17.580 1.326 1.00 82.38 91 GLU A C 1
ATOM 724 O O . GLU A 1 91 ? -11.259 17.349 0.465 1.00 82.38 91 GLU A O 1
ATOM 729 N N . GLU A 1 92 ? -9.443 18.493 1.128 1.00 79.19 92 GLU A N 1
ATOM 730 C CA . GLU A 1 92 ? -9.248 19.127 -0.180 1.00 79.19 92 GLU A CA 1
ATOM 731 C C . GLU A 1 92 ? -8.886 18.065 -1.227 1.00 79.19 92 GLU A C 1
ATOM 733 O O . GLU A 1 92 ? -7.996 17.242 -1.019 1.00 79.19 92 GLU A O 1
ATOM 738 N N . LEU A 1 93 ? -9.595 18.074 -2.358 1.00 79.25 93 LEU A N 1
ATOM 739 C CA . LEU A 1 93 ? -9.324 17.144 -3.449 1.00 79.25 93 LEU A CA 1
ATOM 740 C C . LEU A 1 93 ? -8.012 17.507 -4.145 1.00 79.25 93 LEU A C 1
ATOM 742 O O . LEU A 1 93 ? -7.874 18.609 -4.682 1.00 79.25 93 LEU A O 1
ATOM 746 N N . ASP A 1 94 ? -7.107 16.540 -4.234 1.00 80.50 94 ASP A N 1
ATOM 747 C CA . ASP A 1 94 ? -5.905 16.624 -5.059 1.00 80.50 94 ASP A CA 1
ATOM 748 C C . ASP A 1 94 ? -5.632 15.285 -5.770 1.00 80.50 94 ASP A C 1
ATOM 750 O O . ASP A 1 94 ? -6.520 14.441 -5.919 1.00 80.50 94 ASP A O 1
ATOM 754 N N . GLU A 1 95 ? -4.417 15.091 -6.286 1.00 74.50 95 GLU A N 1
ATOM 755 C CA . GLU A 1 95 ? -4.044 13.854 -6.974 1.00 74.50 95 GLU A CA 1
ATOM 756 C C . GLU A 1 95 ? -4.206 12.609 -6.079 1.00 74.50 95 GLU A C 1
ATOM 758 O O . GLU A 1 95 ? -4.672 11.561 -6.543 1.00 74.50 95 GLU A O 1
ATOM 763 N N . HIS A 1 96 ? -3.903 12.725 -4.785 1.00 77.94 96 HIS A N 1
ATOM 764 C CA . HIS A 1 96 ? -3.844 11.625 -3.823 1.00 77.94 96 HIS A CA 1
ATOM 765 C C . HIS A 1 96 ? -4.967 11.646 -2.775 1.00 77.94 96 HIS A C 1
ATOM 767 O O . HIS A 1 96 ? -5.194 10.619 -2.122 1.00 77.94 96 HIS A O 1
ATOM 773 N N . HIS A 1 97 ? -5.684 12.758 -2.621 1.00 80.81 97 HIS A N 1
ATOM 774 C CA . HIS A 1 97 ? -6.784 12.947 -1.676 1.00 80.81 97 HIS A CA 1
ATOM 775 C C . HIS A 1 97 ? -8.135 12.925 -2.399 1.00 80.81 97 HIS A C 1
ATOM 777 O O . HIS A 1 97 ? -8.411 13.721 -3.295 1.00 80.81 97 HIS A O 1
ATOM 783 N N . HIS A 1 98 ? -8.980 11.970 -2.002 1.00 83.50 98 HIS A N 1
ATOM 784 C CA . HIS A 1 98 ? -10.311 11.730 -2.562 1.00 83.50 98 HIS A CA 1
ATOM 785 C C . HIS A 1 98 ? -11.321 11.686 -1.419 1.00 83.50 98 HIS A C 1
ATOM 787 O O . HIS A 1 98 ? -11.007 11.163 -0.351 1.00 83.50 98 HIS A O 1
ATOM 793 N N . TYR A 1 99 ? -12.551 12.146 -1.664 1.00 87.62 99 TYR A N 1
ATOM 794 C CA . TYR A 1 99 ? -13.613 12.109 -0.648 1.00 87.62 99 TYR A CA 1
ATOM 795 C C . TYR A 1 99 ? -13.933 10.700 -0.146 1.00 87.62 99 TYR A C 1
ATOM 797 O O . TYR A 1 99 ? -14.404 10.524 0.977 1.00 87.62 99 TYR A O 1
ATOM 805 N N . TRP A 1 100 ? -13.696 9.689 -0.983 1.00 90.31 100 TRP A N 1
ATOM 806 C CA . TRP A 1 100 ? -13.822 8.293 -0.607 1.00 90.31 100 TRP A CA 1
ATOM 807 C C . TRP A 1 100 ? -12.834 7.409 -1.358 1.00 90.31 100 TRP A C 1
ATOM 809 O O . TRP A 1 100 ? -12.511 7.653 -2.523 1.00 90.31 100 TRP A O 1
ATOM 819 N N . PHE A 1 101 ? -12.380 6.355 -0.691 1.00 94.06 101 PHE A N 1
ATOM 820 C CA . PHE A 1 101 ? -11.445 5.373 -1.234 1.00 94.06 101 PHE A CA 1
ATOM 821 C C . PHE A 1 101 ? -11.549 4.051 -0.459 1.00 94.06 101 PHE A C 1
ATOM 823 O O . PHE A 1 101 ? -12.194 3.999 0.588 1.00 94.06 101 PHE A O 1
ATOM 830 N N . GLU A 1 102 ? -10.940 2.980 -0.970 1.00 96.75 102 GLU A N 1
ATOM 831 C CA . GLU A 1 102 ? -10.981 1.662 -0.323 1.00 96.75 102 GLU A CA 1
ATOM 832 C C . GLU A 1 102 ? -9.671 1.393 0.412 1.00 96.75 102 GLU A C 1
ATOM 834 O O . GLU A 1 102 ? -8.582 1.596 -0.141 1.00 96.75 102 GLU A O 1
ATOM 839 N N . LYS A 1 103 ? -9.768 0.908 1.651 1.00 97.56 103 LYS A N 1
ATOM 840 C CA . LYS A 1 103 ? -8.597 0.638 2.478 1.00 97.56 103 LYS A CA 1
ATOM 841 C C . LYS A 1 103 ? -8.702 -0.720 3.160 1.00 97.56 103 LYS A C 1
ATOM 843 O O . LYS A 1 103 ? -9.700 -1.036 3.798 1.00 97.56 103 LYS A O 1
ATOM 848 N N . VAL A 1 104 ? -7.638 -1.506 3.039 1.00 98.75 104 VAL A N 1
ATOM 849 C CA . VAL A 1 104 ? -7.361 -2.645 3.911 1.00 98.75 104 VAL A CA 1
ATOM 850 C C . VAL A 1 104 ? -6.606 -2.127 5.122 1.00 98.75 104 VAL A C 1
ATOM 852 O O . VAL A 1 104 ? -5.578 -1.466 4.966 1.00 98.75 104 VAL A O 1
ATOM 855 N N . GLU A 1 105 ? -7.097 -2.419 6.319 1.00 98.56 105 GLU A N 1
ATOM 856 C CA . GLU A 1 105 ? -6.551 -1.906 7.577 1.00 98.56 105 GLU A CA 1
ATOM 857 C C . GLU A 1 105 ? -6.287 -3.024 8.571 1.00 98.56 105 GLU A C 1
ATOM 859 O O . GLU A 1 105 ? -6.982 -4.041 8.595 1.00 98.56 105 GLU A O 1
ATOM 864 N N . LEU A 1 106 ? -5.241 -2.815 9.365 1.00 98.62 106 LEU A N 1
ATOM 865 C CA . LEU A 1 106 ? -4.679 -3.775 10.296 1.00 98.62 106 LEU A CA 1
ATOM 866 C C . LEU A 1 106 ? -4.765 -3.214 11.707 1.00 98.62 106 LEU A C 1
ATOM 868 O O . LEU A 1 106 ? -4.441 -2.048 11.941 1.00 98.62 106 LEU A O 1
ATOM 872 N N . ILE A 1 107 ? -5.119 -4.074 12.654 1.00 98.44 107 ILE A N 1
ATOM 873 C CA . ILE A 1 107 ? -5.017 -3.770 14.076 1.00 98.44 107 ILE A CA 1
ATOM 874 C C . ILE A 1 107 ? -4.407 -4.950 14.832 1.00 98.44 107 ILE A C 1
ATOM 876 O O . ILE A 1 107 ? -4.651 -6.112 14.505 1.00 98.44 107 ILE A O 1
ATOM 880 N N . ASP A 1 108 ? -3.613 -4.649 15.854 1.00 98.31 108 ASP A N 1
ATOM 881 C CA . ASP A 1 108 ? -3.136 -5.611 16.845 1.00 98.31 108 ASP A CA 1
ATOM 882 C C . ASP A 1 108 ? -3.385 -5.045 18.247 1.00 98.31 108 ASP A C 1
ATOM 884 O O . ASP A 1 108 ? -2.736 -4.085 18.668 1.00 98.31 108 ASP A O 1
ATOM 888 N N . ASN A 1 109 ? -4.354 -5.627 18.953 1.00 97.38 109 ASN A N 1
ATOM 889 C CA . ASN A 1 109 ? -4.751 -5.246 20.311 1.00 97.38 109 ASN A CA 1
ATOM 890 C C . ASN A 1 109 ? -4.342 -6.310 21.351 1.00 97.38 109 ASN A C 1
ATOM 892 O O . ASN A 1 109 ? -4.949 -6.415 22.420 1.00 97.38 109 ASN A O 1
ATOM 896 N N . ARG A 1 110 ? -3.324 -7.133 21.051 1.00 96.31 110 ARG A N 1
ATOM 897 C CA . ARG A 1 110 ? -2.707 -8.029 22.044 1.00 96.31 110 ARG A CA 1
ATOM 898 C C . ARG A 1 110 ? -2.063 -7.218 23.177 1.00 96.31 110 ARG A C 1
ATOM 900 O O . ARG A 1 110 ? -1.822 -6.025 23.050 1.00 96.31 110 ARG A O 1
ATOM 907 N N . THR A 1 111 ? -1.731 -7.881 24.286 1.00 90.06 111 THR A N 1
ATOM 908 C CA . THR A 1 111 ? -1.193 -7.232 25.498 1.00 90.06 111 THR A CA 1
ATOM 909 C C . THR A 1 111 ? 0.127 -6.481 25.281 1.00 90.06 111 THR A C 1
ATOM 911 O O . THR A 1 111 ? 0.349 -5.443 25.902 1.00 90.06 111 THR A O 1
ATOM 914 N N . ASP A 1 112 ? 1.004 -6.989 24.412 1.00 86.69 112 ASP A N 1
ATOM 915 C CA . ASP A 1 112 ? 2.287 -6.353 24.090 1.00 86.69 112 ASP A CA 1
ATOM 916 C C . ASP A 1 112 ? 2.510 -6.325 22.569 1.00 86.69 112 ASP A C 1
ATOM 918 O O . ASP A 1 112 ? 3.253 -7.145 22.022 1.00 86.69 112 ASP A O 1
ATOM 922 N N . PRO A 1 113 ? 1.781 -5.452 21.851 1.00 86.38 113 PRO A N 1
ATOM 923 C CA . PRO A 1 113 ? 1.815 -5.418 20.403 1.00 86.38 113 PRO A CA 1
ATOM 924 C C . PRO A 1 113 ? 3.025 -4.603 19.927 1.00 86.38 113 PRO A C 1
ATOM 926 O O . PRO A 1 113 ? 3.398 -3.588 20.523 1.00 86.38 113 PRO A O 1
ATOM 929 N N . SER A 1 114 ? 3.630 -5.028 18.818 1.00 88.12 114 SER A N 1
ATOM 930 C CA . SER A 1 114 ? 4.775 -4.350 18.206 1.00 88.12 114 SER A CA 1
ATOM 931 C C . SER A 1 114 ? 4.439 -3.908 16.790 1.00 88.12 114 SER A C 1
ATOM 933 O O . SER A 1 114 ? 4.248 -4.735 15.898 1.00 88.12 114 SER A O 1
ATOM 935 N N . TYR A 1 115 ? 4.439 -2.594 16.554 1.00 91.62 115 TYR A N 1
ATOM 936 C CA . TYR A 1 115 ? 4.232 -2.063 15.206 1.00 91.62 115 TYR A CA 1
ATOM 937 C C . TYR A 1 115 ? 5.384 -2.420 14.256 1.00 91.62 115 TYR A C 1
ATOM 939 O O . TYR A 1 115 ? 5.186 -2.401 13.050 1.00 91.62 115 TYR A O 1
ATOM 947 N N . GLN A 1 116 ? 6.564 -2.800 14.765 1.00 92.94 116 GLN A N 1
ATOM 948 C CA . GLN A 1 116 ? 7.705 -3.216 13.937 1.00 92.94 116 GLN A CA 1
ATOM 949 C C . GLN A 1 116 ? 7.423 -4.523 13.178 1.00 92.94 116 GLN A C 1
ATOM 951 O O . GLN A 1 116 ? 7.829 -4.664 12.027 1.00 92.94 116 GLN A O 1
ATOM 956 N N . GLU A 1 117 ? 6.696 -5.466 13.792 1.00 93.81 117 GLU A N 1
ATOM 957 C CA . GLU A 1 117 ? 6.284 -6.714 13.128 1.00 93.81 117 GLU A CA 1
ATOM 958 C C . GLU A 1 117 ? 5.315 -6.412 11.974 1.00 93.81 117 GLU A C 1
ATOM 960 O O . GLU A 1 117 ? 5.495 -6.891 10.853 1.00 93.81 117 GLU A O 1
ATOM 965 N N . MET A 1 118 ? 4.321 -5.558 12.236 1.00 97.38 118 MET A N 1
ATOM 966 C CA . MET A 1 118 ? 3.338 -5.119 11.245 1.00 97.38 118 MET A CA 1
ATOM 967 C C . MET A 1 118 ? 3.984 -4.315 10.108 1.00 97.38 118 MET A C 1
ATOM 969 O O . MET A 1 118 ? 3.703 -4.575 8.939 1.00 97.38 118 MET A O 1
ATOM 973 N N . LEU A 1 119 ? 4.892 -3.395 10.441 1.00 96.56 119 LEU A N 1
ATOM 974 C CA . LEU A 1 119 ? 5.656 -2.608 9.476 1.00 96.56 119 LEU A CA 1
ATOM 975 C C . LEU A 1 119 ? 6.505 -3.518 8.581 1.00 96.56 119 LEU A C 1
ATOM 977 O O . LEU A 1 119 ? 6.498 -3.359 7.365 1.00 96.56 119 LEU A O 1
ATOM 981 N N . GLY A 1 120 ? 7.190 -4.513 9.154 1.00 96.00 120 GLY A N 1
ATOM 982 C CA . GLY A 1 120 ? 7.959 -5.496 8.388 1.00 96.00 120 GLY A CA 1
ATOM 983 C C . GLY A 1 120 ? 7.091 -6.302 7.417 1.00 96.00 120 GLY A C 1
ATOM 984 O O . GLY A 1 120 ? 7.461 -6.471 6.254 1.00 96.00 120 GLY A O 1
ATOM 985 N N . ALA A 1 121 ? 5.911 -6.743 7.863 1.00 97.19 121 ALA A N 1
ATOM 986 C CA . ALA A 1 121 ? 4.938 -7.417 7.006 1.00 97.19 121 ALA A CA 1
ATOM 987 C C . ALA A 1 121 ? 4.474 -6.519 5.849 1.00 97.19 121 ALA A C 1
ATOM 989 O O . ALA A 1 121 ? 4.445 -6.960 4.701 1.00 97.19 121 ALA A O 1
ATOM 990 N N . ALA A 1 122 ? 4.167 -5.253 6.130 1.00 97.94 122 ALA A N 1
ATOM 991 C CA . ALA A 1 122 ? 3.745 -4.305 5.112 1.00 97.94 122 ALA A CA 1
ATOM 992 C C . ALA A 1 122 ? 4.845 -3.929 4.115 1.00 97.94 122 ALA A C 1
ATOM 994 O O . ALA A 1 122 ? 4.588 -3.877 2.916 1.00 97.94 122 ALA A O 1
ATOM 995 N N . MET A 1 123 ? 6.084 -3.745 4.576 1.00 96.19 123 MET A N 1
ATOM 996 C CA . MET A 1 123 ? 7.241 -3.570 3.693 1.00 96.19 123 MET A CA 1
ATOM 997 C C . MET A 1 123 ? 7.390 -4.766 2.743 1.00 96.19 123 MET A C 1
ATOM 999 O O . MET A 1 123 ? 7.645 -4.582 1.553 1.00 96.19 123 MET A O 1
ATOM 1003 N N . GLY A 1 124 ? 7.180 -5.986 3.251 1.00 93.31 124 GLY A N 1
ATOM 1004 C CA . GLY A 1 124 ? 7.151 -7.205 2.444 1.00 93.31 124 GLY A CA 1
ATOM 1005 C C . GLY A 1 124 ? 6.008 -7.226 1.426 1.00 93.31 124 GLY A C 1
ATOM 1006 O O . GLY A 1 124 ? 6.239 -7.578 0.272 1.00 93.31 124 GLY A O 1
ATOM 1007 N N . PHE A 1 125 ? 4.798 -6.817 1.822 1.00 97.19 125 PHE A N 1
ATOM 1008 C CA . PHE A 1 125 ? 3.644 -6.713 0.925 1.00 97.19 125 PHE A CA 1
ATOM 1009 C C . PHE A 1 125 ? 3.894 -5.711 -0.206 1.00 97.19 125 PHE A C 1
ATOM 1011 O O . PHE A 1 125 ? 3.845 -6.076 -1.380 1.00 97.19 125 PHE A O 1
ATOM 1018 N N . PHE A 1 126 ? 4.221 -4.465 0.134 1.00 95.62 126 PHE A N 1
ATOM 1019 C CA . PHE A 1 126 ? 4.450 -3.401 -0.839 1.00 95.62 126 PHE A CA 1
ATOM 1020 C C . PHE A 1 126 ? 5.639 -3.688 -1.758 1.00 95.62 126 PHE A C 1
ATOM 1022 O O . PHE A 1 126 ? 5.563 -3.421 -2.957 1.00 95.62 126 PHE A O 1
ATOM 1029 N N . GLY A 1 127 ? 6.698 -4.318 -1.240 1.00 89.81 127 GLY A N 1
ATOM 1030 C CA . GLY A 1 127 ? 7.842 -4.762 -2.037 1.00 89.81 127 GLY A CA 1
ATOM 1031 C C . GLY A 1 127 ? 7.497 -5.774 -3.139 1.00 89.81 127 GLY A C 1
ATOM 1032 O O . GLY A 1 127 ? 8.280 -5.941 -4.066 1.00 89.81 127 GLY A O 1
ATOM 1033 N N . ARG A 1 128 ? 6.320 -6.423 -3.107 1.00 89.50 128 ARG A N 1
ATOM 1034 C CA . ARG A 1 128 ? 5.848 -7.292 -4.206 1.00 89.50 128 ARG A CA 1
ATOM 1035 C C . ARG A 1 128 ? 5.398 -6.506 -5.441 1.00 89.50 128 ARG A C 1
ATOM 1037 O O . ARG A 1 128 ? 5.303 -7.086 -6.519 1.00 89.50 128 ARG A O 1
ATOM 1044 N N . TYR A 1 129 ? 5.090 -5.218 -5.282 1.00 86.06 129 TYR A N 1
ATOM 1045 C CA . TYR A 1 129 ? 4.507 -4.375 -6.328 1.00 86.06 129 TYR A CA 1
ATOM 1046 C C . TYR A 1 129 ? 5.508 -3.445 -7.010 1.00 86.06 129 TYR A C 1
ATOM 1048 O O . TYR A 1 129 ? 5.207 -2.899 -8.070 1.00 86.06 129 TYR A O 1
ATOM 1056 N N . THR A 1 130 ? 6.686 -3.259 -6.423 1.00 81.81 130 THR A N 1
ATOM 1057 C CA . THR A 1 130 ? 7.703 -2.330 -6.912 1.00 81.81 130 THR A CA 1
ATOM 1058 C C . THR A 1 130 ? 9.083 -2.973 -6.865 1.00 81.81 130 THR A C 1
ATOM 1060 O O . THR A 1 130 ? 9.396 -3.735 -5.956 1.00 81.81 130 THR A O 1
ATOM 1063 N N . HIS A 1 131 ? 9.916 -2.660 -7.856 1.00 74.69 131 HIS A N 1
ATOM 1064 C CA . HIS A 1 131 ? 11.336 -3.018 -7.853 1.00 74.69 131 HIS A CA 1
ATOM 1065 C C . HIS A 1 131 ? 12.180 -2.005 -7.065 1.00 74.69 131 HIS A C 1
ATOM 1067 O O . HIS A 1 131 ? 13.282 -2.326 -6.627 1.00 74.69 131 HIS A O 1
ATOM 1073 N N . ILE A 1 132 ? 11.654 -0.795 -6.853 1.00 76.31 132 ILE A N 1
ATOM 1074 C CA . ILE A 1 132 ? 12.237 0.201 -5.957 1.00 76.31 132 ILE A CA 1
ATOM 1075 C C . ILE A 1 132 ? 11.862 -0.192 -4.535 1.00 76.31 132 ILE A C 1
ATOM 1077 O O . ILE A 1 132 ? 10.686 -0.411 -4.236 1.00 76.31 132 ILE A O 1
ATOM 1081 N N . ARG A 1 133 ? 12.860 -0.278 -3.655 1.00 80.75 133 ARG A N 1
ATOM 1082 C CA . ARG A 1 133 ? 12.645 -0.578 -2.240 1.00 80.75 133 ARG A CA 1
ATOM 1083 C C . ARG A 1 133 ? 11.763 0.516 -1.613 1.00 80.75 133 ARG A C 1
ATOM 1085 O O . ARG A 1 133 ? 12.163 1.674 -1.676 1.00 80.75 133 ARG A O 1
ATOM 1092 N N . PRO A 1 134 ? 10.625 0.173 -0.979 1.00 91.38 134 PRO A N 1
ATOM 1093 C CA . PRO A 1 134 ? 9.839 1.152 -0.237 1.00 91.38 134 PRO A CA 1
ATOM 1094 C C . PRO A 1 134 ? 10.676 1.814 0.862 1.00 91.38 134 PRO A C 1
ATOM 1096 O O . PRO A 1 134 ? 11.526 1.168 1.486 1.00 91.38 134 PRO A O 1
ATOM 1099 N N . GLU A 1 135 ? 10.434 3.095 1.097 1.00 93.56 135 GLU A N 1
ATOM 1100 C CA . GLU A 1 135 ? 11.133 3.889 2.106 1.00 93.56 135 GLU A CA 1
ATOM 1101 C C . GLU A 1 135 ? 10.280 4.021 3.362 1.00 93.56 135 GLU A C 1
ATOM 1103 O O . GLU A 1 135 ? 9.055 3.987 3.289 1.00 93.56 135 GLU A O 1
ATOM 1108 N N . THR A 1 136 ? 10.920 4.192 4.518 1.00 95.00 136 THR A N 1
ATOM 1109 C CA . THR A 1 136 ? 10.221 4.474 5.776 1.00 95.0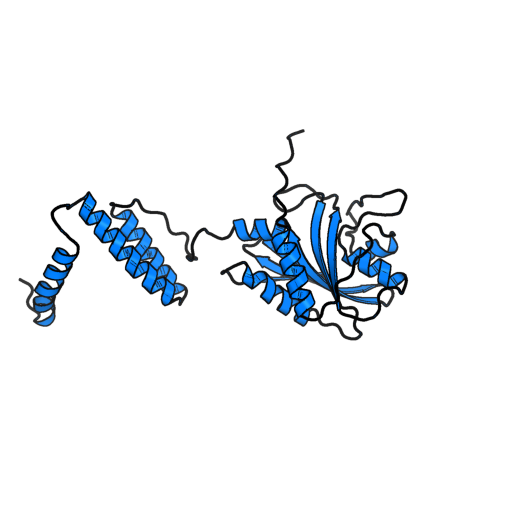0 136 THR A CA 1
ATOM 1110 C C . THR A 1 136 ? 10.570 5.862 6.279 1.00 95.00 136 THR A C 1
ATOM 1112 O O . THR A 1 136 ? 11.755 6.162 6.451 1.00 95.00 136 THR A O 1
ATOM 1115 N N . VAL A 1 137 ? 9.561 6.670 6.589 1.00 94.38 137 VAL A N 1
ATOM 1116 C CA . VAL A 1 137 ? 9.730 8.011 7.158 1.00 94.38 137 VAL A CA 1
ATOM 1117 C C . VAL A 1 137 ? 9.078 8.047 8.535 1.00 94.38 137 VAL A C 1
ATOM 1119 O O . VAL 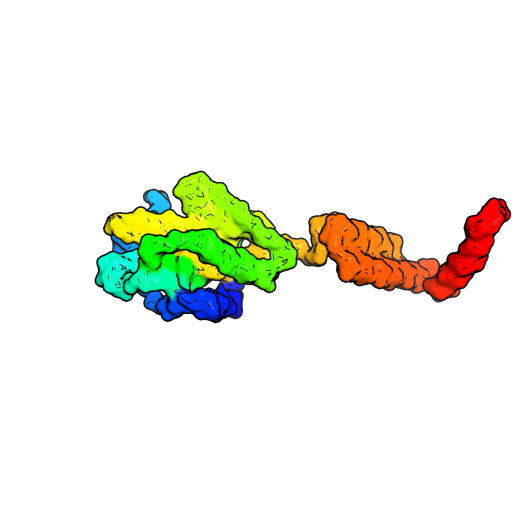A 1 137 ? 7.894 7.766 8.682 1.00 94.38 137 VAL A O 1
ATOM 1122 N N . SER A 1 138 ? 9.856 8.379 9.564 1.00 90.81 138 SER A N 1
ATOM 1123 C CA . SER A 1 138 ? 9.327 8.562 10.918 1.00 90.81 138 SER A CA 1
ATOM 1124 C C . SER A 1 138 ? 8.763 9.969 11.077 1.00 90.81 138 SER A C 1
ATOM 1126 O O . SER A 1 138 ? 9.476 10.946 10.844 1.00 90.81 138 SER A O 1
ATOM 1128 N N . GLN A 1 139 ? 7.524 10.079 11.552 1.00 78.50 139 GLN A N 1
ATOM 1129 C CA . GLN A 1 139 ? 6.938 11.353 11.955 1.00 78.50 139 GLN A CA 1
ATOM 1130 C C . GLN A 1 139 ? 7.075 11.544 13.466 1.00 78.50 139 GLN A C 1
ATOM 1132 O O . GLN A 1 139 ? 6.686 10.677 14.257 1.00 78.50 139 GLN A O 1
ATOM 1137 N N . GLU A 1 140 ? 7.601 12.697 13.882 1.00 76.56 140 GLU A N 1
ATOM 1138 C CA . GLU A 1 140 ? 7.775 13.026 15.297 1.00 76.56 140 GLU A CA 1
ATOM 1139 C C . GLU A 1 140 ? 6.433 12.930 16.045 1.00 76.56 140 GLU A C 1
ATOM 1141 O O . GLU A 1 140 ? 5.477 13.652 15.763 1.00 76.56 140 GLU A O 1
ATOM 1146 N N . GLY A 1 141 ? 6.349 11.975 16.977 1.00 72.75 141 GLY A N 1
ATOM 1147 C CA . GLY A 1 141 ? 5.171 11.742 17.815 1.00 72.75 141 GLY A CA 1
ATOM 1148 C C . GLY A 1 141 ? 3.949 11.121 17.124 1.00 72.75 141 GLY A C 1
ATOM 1149 O O . GLY A 1 141 ? 2.919 11.006 17.786 1.00 72.75 141 GLY A O 1
ATOM 1150 N N . LYS A 1 142 ? 4.018 10.726 15.841 1.00 72.75 142 LYS A N 1
ATOM 1151 C CA . LYS A 1 142 ? 2.826 10.301 15.074 1.00 72.75 142 LYS A CA 1
ATOM 1152 C C . LYS A 1 142 ? 2.879 8.894 14.473 1.00 72.75 142 LYS A C 1
ATOM 1154 O O . LYS A 1 142 ? 1.815 8.315 14.297 1.00 72.75 142 LYS A O 1
ATOM 1159 N N . GLY A 1 143 ? 4.057 8.304 14.260 1.00 89.44 143 GLY A N 1
ATOM 1160 C CA . GLY A 1 143 ? 4.197 6.946 13.712 1.00 89.44 143 GLY A CA 1
ATOM 1161 C C . GLY A 1 143 ? 5.306 6.845 12.665 1.00 89.44 143 GLY A C 1
ATOM 1162 O O . GLY A 1 143 ? 6.179 7.711 12.596 1.00 89.44 143 GLY A O 1
ATOM 1163 N N . ILE A 1 144 ? 5.276 5.777 11.870 1.00 95.81 144 ILE A N 1
ATOM 1164 C CA . ILE A 1 144 ? 6.139 5.574 10.701 1.00 95.81 144 ILE A CA 1
ATOM 1165 C C . ILE A 1 144 ? 5.259 5.391 9.472 1.00 95.81 144 ILE A C 1
ATOM 1167 O O . ILE A 1 144 ? 4.343 4.571 9.489 1.00 95.81 144 ILE A O 1
ATOM 1171 N N . ASP A 1 145 ? 5.601 6.089 8.400 1.00 96.75 145 ASP A N 1
ATOM 1172 C CA . ASP A 1 145 ? 4.980 5.928 7.095 1.00 96.75 145 ASP A CA 1
ATOM 1173 C C . ASP A 1 145 ? 5.863 5.118 6.156 1.00 96.75 145 ASP A C 1
ATOM 1175 O O . ASP A 1 145 ? 7.092 5.180 6.233 1.00 96.75 145 ASP A O 1
ATOM 1179 N N . ILE A 1 146 ? 5.229 4.383 5.245 1.00 96.88 146 ILE A N 1
ATOM 1180 C CA . ILE A 1 146 ? 5.877 3.752 4.099 1.00 96.88 146 ILE A CA 1
ATOM 1181 C C . ILE A 1 146 ? 5.598 4.594 2.860 1.00 96.88 146 ILE A C 1
ATOM 1183 O O . ILE A 1 146 ? 4.442 4.894 2.557 1.00 96.88 146 ILE A O 1
ATOM 1187 N N . LEU A 1 147 ? 6.655 4.922 2.120 1.00 95.81 147 LEU A N 1
ATOM 1188 C CA . LEU A 1 147 ? 6.592 5.663 0.869 1.00 95.81 147 LEU A CA 1
ATOM 1189 C C . LEU A 1 147 ? 7.025 4.782 -0.309 1.00 95.81 147 LEU A C 1
ATOM 1191 O O . LEU A 1 147 ? 7.966 3.990 -0.211 1.00 95.81 147 LEU A O 1
ATOM 1195 N N . ILE A 1 148 ? 6.364 4.967 -1.450 1.00 92.69 148 ILE A N 1
ATOM 1196 C CA . ILE A 1 148 ? 6.790 4.466 -2.761 1.00 92.69 148 ILE A CA 1
ATOM 1197 C C . ILE A 1 148 ? 6.818 5.662 -3.706 1.00 92.69 148 ILE A C 1
ATOM 1199 O O . ILE A 1 148 ? 5.811 6.349 -3.855 1.00 92.69 148 ILE A O 1
ATOM 1203 N N . ASN A 1 149 ? 7.965 5.918 -4.341 1.00 88.81 149 ASN A N 1
ATOM 1204 C CA . ASN A 1 149 ? 8.158 7.060 -5.246 1.00 88.81 149 ASN A CA 1
ATOM 1205 C C . ASN A 1 149 ? 7.741 8.407 -4.622 1.00 88.81 149 ASN A C 1
ATOM 1207 O O . ASN A 1 149 ? 7.107 9.234 -5.271 1.00 88.81 149 ASN A O 1
ATOM 1211 N N . GLY A 1 150 ? 8.050 8.607 -3.337 1.00 90.06 150 GLY A N 1
ATOM 1212 C CA . GLY A 1 150 ? 7.686 9.821 -2.599 1.00 90.06 150 GLY A CA 1
ATOM 1213 C C . GLY A 1 150 ? 6.215 9.919 -2.173 1.00 90.06 150 GLY A C 1
ATOM 1214 O O . GLY A 1 150 ? 5.863 10.868 -1.480 1.00 90.06 150 GLY A O 1
ATOM 1215 N N . VAL A 1 151 ? 5.365 8.951 -2.532 1.00 91.94 151 VAL A N 1
ATOM 1216 C CA . VAL A 1 151 ? 3.949 8.907 -2.139 1.00 91.94 151 VAL A CA 1
ATOM 1217 C C . VAL A 1 151 ? 3.771 7.985 -0.940 1.00 91.94 151 VAL A C 1
ATOM 1219 O O . VAL A 1 151 ? 4.183 6.825 -0.976 1.00 91.94 151 VAL A O 1
ATOM 1222 N N . GLU A 1 152 ? 3.123 8.484 0.111 1.00 95.00 152 GLU A N 1
ATOM 1223 C CA . GLU A 1 152 ? 2.727 7.687 1.273 1.00 95.00 152 GLU A CA 1
ATOM 1224 C C . GLU A 1 152 ? 1.713 6.607 0.867 1.00 95.00 152 GLU A C 1
ATOM 1226 O O . GLU A 1 152 ? 0.623 6.903 0.375 1.00 95.00 152 GLU A O 1
ATOM 1231 N N . VAL A 1 153 ? 2.048 5.341 1.102 1.00 95.88 153 VAL A N 1
ATOM 1232 C CA . VAL A 1 153 ? 1.168 4.192 0.821 1.00 95.88 153 VAL A CA 1
ATOM 1233 C C . VAL A 1 153 ? 0.634 3.523 2.086 1.00 95.88 153 VAL A C 1
ATOM 1235 O O . VAL A 1 153 ? -0.270 2.688 2.009 1.00 95.88 153 VAL A O 1
ATOM 1238 N N . GLY A 1 154 ? 1.135 3.901 3.263 1.00 96.50 154 GLY A N 1
ATOM 1239 C CA . GLY A 1 154 ? 0.592 3.441 4.533 1.00 96.50 154 GLY A CA 1
ATOM 1240 C C . GLY A 1 154 ? 1.284 4.029 5.754 1.00 96.50 154 GLY A C 1
ATOM 1241 O O . GLY A 1 154 ? 2.467 4.339 5.689 1.00 96.50 154 GLY A O 1
ATOM 1242 N N . SER A 1 155 ? 0.557 4.080 6.869 1.00 95.75 155 SER A N 1
ATOM 1243 C CA . SER A 1 155 ? 1.027 4.590 8.161 1.00 95.75 155 SER A CA 1
ATOM 1244 C C . SER A 1 155 ? 0.886 3.521 9.229 1.00 95.75 155 SER A C 1
ATOM 1246 O O . SER A 1 155 ? -0.079 2.754 9.211 1.00 95.75 155 SER A O 1
ATOM 1248 N N . TYR A 1 156 ? 1.834 3.490 10.161 1.00 97.19 156 TYR A N 1
ATOM 1249 C CA . TYR A 1 156 ? 1.931 2.488 11.216 1.00 97.19 156 TYR A CA 1
ATOM 1250 C C . TYR A 1 156 ? 2.308 3.144 12.527 1.00 97.19 156 TYR A C 1
ATOM 1252 O O . TYR A 1 156 ? 3.181 4.012 12.591 1.00 97.19 156 TYR A O 1
ATOM 1260 N N . GLY A 1 157 ? 1.717 2.667 13.609 1.00 95.69 157 GLY A N 1
ATOM 1261 C CA . GLY A 1 157 ? 2.061 3.181 14.916 1.00 95.69 157 GLY A CA 1
ATOM 1262 C C . GLY A 1 157 ? 1.371 2.436 16.030 1.00 95.69 157 GLY A C 1
ATOM 1263 O O . GLY A 1 157 ? 0.805 1.360 15.852 1.00 95.69 157 GLY A O 1
ATOM 1264 N N . ILE A 1 158 ? 1.453 3.033 17.209 1.00 94.75 158 ILE A N 1
ATOM 1265 C CA . ILE A 1 158 ? 0.786 2.550 18.404 1.00 94.75 158 ILE A CA 1
ATOM 1266 C C . ILE A 1 158 ? -0.010 3.693 19.010 1.00 94.75 158 ILE A C 1
ATOM 1268 O O . ILE A 1 158 ? 0.474 4.825 19.082 1.00 94.75 158 ILE A O 1
ATOM 1272 N N . ARG A 1 159 ? -1.233 3.397 19.434 1.00 93.56 159 ARG A N 1
ATOM 1273 C CA . ARG A 1 159 ? -2.102 4.339 20.129 1.00 93.56 159 ARG A CA 1
ATOM 1274 C C . ARG A 1 159 ? -2.559 3.774 21.453 1.00 93.56 159 ARG A C 1
ATOM 1276 O O . ARG A 1 159 ? -2.619 2.563 21.660 1.00 93.56 159 ARG A O 1
ATOM 1283 N N . GLU A 1 160 ? -2.889 4.704 22.334 1.00 93.81 160 GLU A N 1
ATOM 1284 C CA . GLU A 1 160 ? -3.551 4.433 23.592 1.00 93.81 160 GLU A CA 1
ATOM 1285 C C . GLU A 1 160 ? -4.687 5.438 23.777 1.00 93.81 160 GLU A C 1
ATOM 1287 O O . GLU A 1 160 ? -4.517 6.637 23.543 1.00 93.81 160 GLU A O 1
ATOM 1292 N N . TYR A 1 161 ? -5.856 4.949 24.176 1.00 94.00 161 TYR A N 1
ATOM 1293 C CA . TYR A 1 161 ? -7.018 5.777 24.459 1.00 94.00 161 TYR A CA 1
ATOM 1294 C C . TYR A 1 161 ? -7.918 5.087 25.477 1.00 94.00 161 TYR A C 1
ATOM 1296 O O . TYR A 1 161 ? -8.279 3.927 25.304 1.00 94.00 161 TYR A O 1
ATOM 1304 N N . GLN A 1 162 ? -8.287 5.807 26.541 1.00 92.19 162 GLN A N 1
ATOM 1305 C CA . GLN A 1 162 ? -9.190 5.313 27.592 1.00 92.19 162 GLN A CA 1
ATOM 1306 C C . GLN A 1 162 ? -8.804 3.923 28.147 1.00 92.19 162 GLN A C 1
ATOM 1308 O O . GLN A 1 162 ? -9.661 3.092 28.432 1.00 92.19 162 GLN A O 1
ATOM 1313 N N . GLY A 1 163 ? -7.501 3.660 28.301 1.00 91.25 163 GLY A N 1
ATOM 1314 C CA . GLY A 1 163 ? -6.980 2.391 28.825 1.00 91.25 163 GLY A CA 1
ATOM 1315 C C . GLY A 1 163 ? -6.917 1.241 27.812 1.00 91.25 163 GLY A C 1
ATOM 1316 O O . GLY A 1 163 ? -6.450 0.160 28.161 1.00 91.25 163 GLY A O 1
ATOM 1317 N N . MET A 1 164 ? -7.340 1.457 26.565 1.00 93.88 164 MET A N 1
ATOM 1318 C CA . MET A 1 164 ? -7.105 0.539 25.449 1.00 93.88 164 MET A CA 1
ATOM 1319 C C . MET A 1 164 ? -5.801 0.919 24.753 1.00 93.88 164 MET A C 1
ATOM 1321 O O . MET A 1 164 ? -5.549 2.102 24.534 1.00 93.88 164 MET A O 1
ATOM 1325 N N . ARG A 1 165 ? -5.002 -0.074 24.361 1.00 94.88 165 ARG A N 1
ATOM 1326 C CA . ARG A 1 165 ? -3.754 0.101 23.607 1.00 94.88 165 ARG A CA 1
ATOM 1327 C C . ARG A 1 165 ? -3.772 -0.825 22.399 1.00 94.88 165 ARG A C 1
ATOM 1329 O O . ARG A 1 165 ? -4.091 -2.002 22.543 1.00 94.88 165 ARG A O 1
ATOM 1336 N N . TRP A 1 166 ? -3.424 -0.302 21.230 1.00 97.25 166 TRP A N 1
ATOM 1337 C CA . TRP A 1 166 ? -3.392 -1.076 19.992 1.00 97.25 166 TRP A CA 1
ATOM 1338 C C . TRP A 1 166 ? -2.321 -0.550 19.042 1.00 97.25 166 TRP A C 1
ATOM 1340 O O . TRP A 1 166 ? -1.968 0.631 19.052 1.00 97.25 166 TRP A O 1
ATOM 1350 N N . VAL A 1 167 ? -1.805 -1.442 18.208 1.00 97.69 167 VAL A N 1
ATOM 1351 C CA . VAL A 1 167 ? -1.030 -1.094 17.020 1.00 97.69 167 VAL A CA 1
ATOM 1352 C C . VAL A 1 167 ? -1.985 -0.985 15.843 1.00 97.69 167 VAL A C 1
ATOM 1354 O O . VAL A 1 167 ? -2.852 -1.841 15.679 1.00 97.69 167 VAL A O 1
ATOM 1357 N N . TYR A 1 168 ? -1.807 0.045 15.024 1.00 97.69 168 TYR A N 1
ATOM 1358 C CA . TYR A 1 168 ? -2.573 0.268 13.801 1.00 97.69 168 TYR A CA 1
ATOM 1359 C C . TYR A 1 168 ? -1.645 0.242 12.583 1.00 97.69 168 TYR A C 1
ATOM 1361 O O . TYR A 1 168 ? -0.451 0.548 12.691 1.00 97.69 168 TYR A O 1
ATOM 1369 N N . GLY A 1 169 ? -2.200 -0.105 11.424 1.00 97.75 169 GLY A N 1
ATOM 1370 C CA . GLY A 1 169 ? -1.466 -0.105 10.165 1.00 97.75 169 GLY A CA 1
ATOM 1371 C C . GLY A 1 169 ? -2.358 -0.108 8.933 1.00 97.75 169 GLY A C 1
ATOM 1372 O O . GLY A 1 169 ? -3.494 -0.584 8.955 1.00 97.75 169 GLY A O 1
ATOM 1373 N N . THR A 1 170 ? -1.818 0.380 7.822 1.00 98.44 170 THR A N 1
ATOM 1374 C CA . THR A 1 170 ? -2.442 0.238 6.501 1.00 98.44 170 THR A CA 1
ATOM 1375 C C . THR A 1 170 ? -2.016 -1.087 5.870 1.00 98.44 170 THR A C 1
ATOM 1377 O O . THR A 1 170 ? -0.838 -1.319 5.671 1.00 98.44 170 THR A O 1
ATOM 1380 N N . GLY A 1 171 ? -2.948 -1.957 5.497 1.00 98.25 171 GLY A N 1
ATOM 1381 C CA . GLY A 1 171 ? -2.629 -3.115 4.658 1.00 98.25 171 GLY A CA 1
ATOM 1382 C C . GLY A 1 171 ? -2.459 -2.733 3.185 1.00 98.25 171 GLY A C 1
ATOM 1383 O O . GLY A 1 171 ? -1.508 -3.144 2.530 1.00 98.25 171 GLY A O 1
ATOM 1384 N N . CYS A 1 172 ? -3.384 -1.930 2.657 1.00 98.31 172 CYS A N 1
ATOM 1385 C CA . CYS A 1 172 ? -3.344 -1.383 1.298 1.00 98.31 172 CYS A CA 1
ATOM 1386 C C . CYS A 1 172 ? -4.391 -0.272 1.170 1.00 98.31 172 CYS A C 1
ATOM 1388 O O . CYS A 1 172 ? -5.511 -0.453 1.634 1.00 98.31 172 CYS A O 1
ATOM 1390 N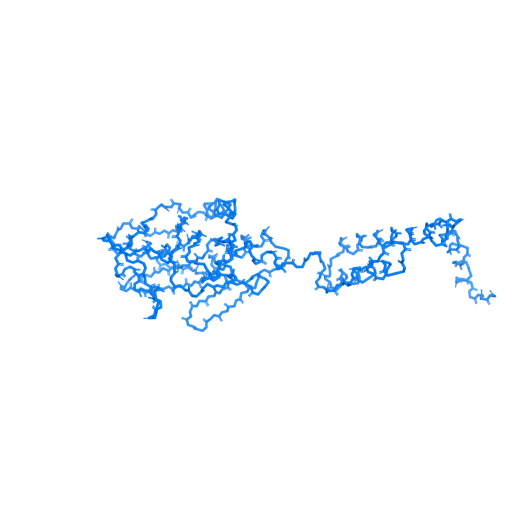 N . ALA A 1 173 ? -4.076 0.842 0.511 1.00 97.38 173 ALA A N 1
ATOM 1391 C CA . ALA A 1 173 ? -5.045 1.891 0.188 1.00 97.38 173 ALA A CA 1
ATOM 1392 C C . ALA A 1 173 ? -5.116 2.088 -1.330 1.00 97.38 173 ALA A C 1
ATOM 1394 O O . ALA A 1 173 ? -4.108 2.398 -1.966 1.00 97.38 173 ALA A O 1
ATOM 1395 N N . GLU A 1 174 ? -6.300 1.933 -1.917 1.00 96.00 174 GLU A N 1
ATOM 1396 C CA . GLU A 1 174 ? -6.543 2.180 -3.340 1.00 96.00 174 GLU A CA 1
ATOM 1397 C C . GLU A 1 174 ? -7.492 3.369 -3.511 1.00 96.00 174 GLU A C 1
ATOM 1399 O O . GLU A 1 174 ? -8.513 3.423 -2.827 1.00 96.00 174 GLU A O 1
ATOM 1404 N N . PRO A 1 175 ? -7.201 4.308 -4.430 1.00 93.88 175 PRO A N 1
ATOM 1405 C CA . PRO A 1 175 ? -6.261 4.180 -5.553 1.00 93.88 175 PRO A CA 1
ATOM 1406 C C . PRO A 1 175 ? -4.798 4.558 -5.251 1.00 93.88 175 PRO A C 1
ATOM 1408 O O . PRO A 1 175 ? -3.969 4.537 -6.160 1.00 93.88 175 PRO A O 1
ATOM 1411 N N . ARG A 1 176 ? -4.460 4.913 -4.007 1.00 93.56 176 ARG A N 1
ATOM 1412 C CA . ARG A 1 176 ? -3.163 5.519 -3.661 1.00 93.56 176 ARG A CA 1
ATOM 1413 C C . ARG A 1 176 ? -1.949 4.643 -3.986 1.00 93.56 176 ARG A C 1
ATOM 1415 O O . ARG A 1 176 ? -0.977 5.150 -4.537 1.00 93.56 176 ARG A O 1
ATOM 1422 N N . LEU A 1 177 ? -2.006 3.335 -3.733 1.00 94.56 177 LEU A N 1
ATOM 1423 C CA . LEU A 1 177 ? -0.930 2.421 -4.130 1.00 94.56 177 LEU A CA 1
ATOM 1424 C C . LEU A 1 177 ? -0.768 2.384 -5.659 1.00 94.56 177 LEU A C 1
ATOM 1426 O O . LEU A 1 177 ? 0.343 2.534 -6.162 1.00 94.56 177 LEU A O 1
ATOM 1430 N N . SER A 1 178 ? -1.858 2.253 -6.420 1.00 93.19 178 SER A N 1
ATOM 1431 C CA . SER A 1 178 ? -1.814 2.357 -7.887 1.00 93.19 178 SER A CA 1
ATOM 1432 C C . SER A 1 178 ? -1.217 3.681 -8.385 1.00 93.19 178 SER A C 1
ATOM 1434 O O . SER A 1 178 ? -0.466 3.668 -9.358 1.00 93.19 178 SER A O 1
ATOM 1436 N N . GLN A 1 179 ? -1.515 4.803 -7.727 1.00 91.44 179 GLN A N 1
ATOM 1437 C CA . GLN A 1 179 ? -0.941 6.111 -8.060 1.00 91.44 179 GLN A CA 1
ATOM 1438 C C . GLN A 1 179 ? 0.565 6.148 -7.795 1.00 91.44 179 GLN A C 1
ATOM 1440 O O . GLN A 1 179 ? 1.327 6.508 -8.687 1.00 91.44 179 GLN A O 1
ATOM 1445 N N . ALA A 1 180 ? 1.002 5.689 -6.620 1.00 91.19 180 ALA A N 1
ATOM 1446 C CA . ALA A 1 180 ? 2.417 5.617 -6.271 1.00 91.19 180 ALA A CA 1
ATOM 1447 C C . ALA A 1 180 ? 3.213 4.770 -7.280 1.00 91.19 180 ALA A C 1
ATOM 1449 O O . ALA A 1 180 ? 4.277 5.174 -7.740 1.00 91.19 180 ALA A O 1
ATOM 1450 N N . LEU A 1 181 ? 2.669 3.621 -7.691 1.00 89.00 181 LEU A N 1
ATOM 1451 C CA . LEU A 1 181 ? 3.293 2.735 -8.681 1.00 89.00 181 LEU A CA 1
ATOM 1452 C C . LEU A 1 181 ? 3.298 3.317 -10.101 1.00 89.00 181 LEU A C 1
ATOM 1454 O O . LEU A 1 181 ? 4.166 2.975 -10.900 1.00 89.00 181 LEU A O 1
ATOM 1458 N N . ALA A 1 182 ? 2.342 4.183 -10.439 1.00 87.00 182 ALA A N 1
ATOM 1459 C CA . ALA A 1 182 ? 2.309 4.848 -11.740 1.00 87.00 182 ALA A CA 1
ATOM 1460 C C . ALA A 1 182 ? 3.435 5.884 -11.901 1.00 87.00 182 ALA A C 1
ATOM 1462 O O . ALA A 1 182 ? 3.805 6.194 -13.034 1.00 87.00 182 ALA A O 1
ATOM 1463 N N . LEU A 1 183 ? 3.990 6.376 -10.787 1.00 81.94 183 LEU A N 1
ATOM 1464 C CA . LEU A 1 183 ? 5.158 7.259 -10.761 1.00 81.94 183 LEU A CA 1
ATOM 1465 C C . LEU A 1 183 ? 6.481 6.512 -10.948 1.00 81.94 183 LEU A C 1
ATOM 1467 O O . LEU A 1 183 ? 7.510 7.157 -11.141 1.00 81.94 183 LEU A O 1
ATOM 1471 N N . THR A 1 184 ? 6.477 5.175 -10.899 1.00 67.50 184 THR A N 1
ATOM 1472 C CA . THR A 1 184 ? 7.690 4.398 -11.147 1.00 67.50 184 THR A CA 1
ATOM 1473 C C . THR A 1 184 ? 8.179 4.711 -12.563 1.00 67.50 184 THR A C 1
ATOM 1475 O O . THR A 1 184 ? 7.406 4.531 -13.516 1.00 67.50 184 THR A O 1
ATOM 1478 N N . PRO A 1 185 ? 9.434 5.175 -12.729 1.00 57.34 185 PRO A N 1
ATOM 1479 C CA . PRO A 1 185 ? 10.007 5.411 -14.044 1.00 57.34 185 PRO A CA 1
ATOM 1480 C C . PRO A 1 185 ? 9.794 4.178 -14.921 1.00 57.34 185 PRO A C 1
ATOM 1482 O O . PRO A 1 185 ? 9.949 3.040 -14.478 1.00 57.34 185 PRO A O 1
ATOM 1485 N N . ARG A 1 186 ? 9.364 4.380 -16.168 1.00 56.06 186 ARG A N 1
ATOM 1486 C CA . ARG A 1 186 ? 9.180 3.267 -17.103 1.00 56.06 186 ARG A CA 1
ATOM 1487 C C . ARG A 1 186 ? 10.552 2.730 -17.505 1.00 56.06 186 ARG A C 1
ATOM 1489 O O . ARG A 1 186 ? 11.098 3.172 -18.508 1.00 56.06 186 ARG A O 1
ATOM 1496 N N . GLY A 1 187 ? 11.069 1.780 -16.742 1.00 62.28 187 GLY A N 1
ATOM 1497 C CA . GLY A 1 187 ? 12.347 1.125 -16.990 1.00 62.28 187 GLY A CA 1
ATOM 1498 C C . GLY A 1 187 ? 12.883 0.501 -15.710 1.00 62.28 187 GLY A C 1
ATOM 1499 O O . GLY A 1 187 ? 12.382 0.773 -14.625 1.00 62.28 187 GLY A O 1
ATOM 1500 N N . TYR A 1 188 ? 13.891 -0.350 -15.843 1.00 73.81 188 TYR A N 1
ATOM 1501 C CA . TYR A 1 188 ? 14.642 -0.872 -14.700 1.00 73.81 188 TYR A CA 1
ATOM 1502 C C . TYR A 1 188 ? 15.832 0.039 -14.345 1.00 73.81 188 TYR A C 1
ATOM 1504 O O . TYR A 1 188 ? 16.607 -0.268 -13.441 1.00 73.81 188 TYR A O 1
ATOM 1512 N N . HIS A 1 189 ? 15.960 1.169 -15.048 1.00 82.31 189 HIS A N 1
ATOM 1513 C CA . HIS A 1 189 ? 17.015 2.153 -14.862 1.00 82.31 189 HIS A CA 1
ATOM 1514 C C . HIS A 1 189 ? 16.636 3.201 -13.820 1.00 82.31 189 HIS A C 1
ATOM 1516 O O . HIS A 1 189 ? 15.532 3.748 -13.852 1.00 82.31 189 HIS A O 1
ATOM 1522 N N . LEU A 1 190 ? 17.558 3.473 -12.894 1.00 78.19 190 LEU A N 1
ATOM 1523 C CA . LEU A 1 190 ? 17.389 4.520 -11.883 1.00 78.19 190 LEU A CA 1
ATOM 1524 C C . LEU A 1 190 ? 17.751 5.896 -12.448 1.00 78.19 190 LEU A C 1
ATOM 1526 O O . LEU A 1 190 ? 17.174 6.903 -12.035 1.00 78.19 190 LEU A O 1
ATOM 1530 N N . ALA A 1 191 ? 18.701 5.951 -13.384 1.00 79.88 191 ALA A N 1
ATOM 1531 C CA . ALA A 1 191 ? 19.009 7.160 -14.129 1.00 79.88 191 ALA A CA 1
ATOM 1532 C C . ALA A 1 191 ? 17.899 7.508 -15.136 1.00 79.88 191 ALA A C 1
ATOM 1534 O O . ALA A 1 191 ? 17.363 6.644 -15.827 1.00 79.88 191 ALA A O 1
ATOM 1535 N N . ASP A 1 192 ? 17.611 8.805 -15.276 1.00 81.75 192 ASP A N 1
ATOM 1536 C CA . ASP A 1 192 ? 16.797 9.318 -16.380 1.00 81.75 192 ASP A CA 1
ATOM 1537 C C . ASP A 1 192 ? 17.629 9.295 -17.672 1.00 81.75 192 ASP A C 1
ATOM 1539 O O . ASP A 1 192 ? 18.508 10.138 -17.892 1.00 81.75 192 ASP A O 1
ATOM 1543 N N . ILE A 1 193 ? 17.404 8.270 -18.495 1.00 85.38 193 ILE A N 1
ATOM 1544 C CA . ILE A 1 193 ? 18.153 8.034 -19.728 1.00 85.38 193 ILE A CA 1
ATOM 1545 C C . ILE A 1 193 ? 17.290 8.460 -20.924 1.00 85.38 193 ILE A C 1
ATOM 1547 O O . ILE A 1 193 ? 16.220 7.893 -21.161 1.00 85.38 193 ILE A O 1
ATOM 1551 N N . PRO A 1 194 ? 17.732 9.461 -21.713 1.00 87.44 194 PRO A N 1
ATOM 1552 C CA . PRO A 1 194 ? 16.987 9.908 -22.879 1.00 87.44 194 PRO A CA 1
ATOM 1553 C C . PRO A 1 194 ? 16.866 8.809 -23.932 1.00 87.44 194 PRO A C 1
ATOM 1555 O O . PRO A 1 194 ? 17.870 8.224 -24.338 1.00 87.44 194 PRO A O 1
ATOM 1558 N N . ARG A 1 195 ? 15.652 8.620 -24.455 1.00 87.25 195 ARG A N 1
ATOM 1559 C CA . ARG A 1 195 ? 15.413 7.687 -25.557 1.00 87.25 195 ARG A CA 1
ATOM 1560 C C . ARG A 1 195 ? 16.083 8.147 -26.849 1.00 87.25 195 ARG A C 1
ATOM 1562 O O . ARG A 1 195 ? 15.887 9.275 -27.308 1.00 87.25 195 ARG A O 1
ATOM 1569 N N . GLY A 1 196 ? 16.828 7.243 -27.458 1.00 90.94 196 GLY A N 1
ATOM 1570 C CA . GLY A 1 196 ? 17.412 7.345 -28.778 1.00 90.94 196 GLY A CA 1
ATOM 1571 C C . GLY A 1 196 ? 16.464 6.889 -29.887 1.00 90.94 196 GLY A C 1
ATOM 1572 O O . GLY A 1 196 ? 15.426 6.265 -29.669 1.00 90.94 196 GLY A O 1
ATOM 1573 N N . ASN A 1 197 ? 16.839 7.206 -31.126 1.00 92.88 197 ASN A N 1
ATOM 1574 C CA . ASN A 1 197 ? 16.080 6.828 -32.316 1.00 92.88 197 ASN A CA 1
ATOM 1575 C C . ASN A 1 197 ? 16.710 5.583 -32.942 1.00 92.88 197 ASN A C 1
ATOM 1577 O O . ASN A 1 197 ? 17.879 5.617 -33.332 1.00 92.88 197 ASN A O 1
ATOM 1581 N N . LEU A 1 198 ? 15.948 4.493 -33.068 1.00 92.69 198 LEU A N 1
ATOM 1582 C CA . LEU A 1 198 ? 16.437 3.251 -33.674 1.00 92.69 198 LEU A CA 1
ATOM 1583 C C . LEU A 1 198 ? 16.979 3.502 -35.091 1.00 92.69 198 LEU A C 1
ATOM 1585 O O . LEU A 1 198 ? 16.358 4.210 -35.883 1.00 92.69 198 LEU A O 1
ATOM 1589 N N . GLY A 1 199 ? 18.146 2.930 -35.397 1.00 93.12 199 GLY A N 1
ATOM 1590 C CA . GLY A 1 199 ? 18.860 3.169 -36.656 1.00 93.12 199 GLY A CA 1
ATOM 1591 C C . GLY A 1 199 ? 19.785 4.392 -36.645 1.00 93.12 199 GLY A C 1
ATOM 1592 O O . GLY A 1 199 ? 20.505 4.615 -37.616 1.00 93.12 199 GLY A O 1
ATOM 1593 N N . TYR A 1 200 ? 19.821 5.164 -35.554 1.00 96.75 200 TYR A N 1
ATOM 1594 C CA . TYR A 1 200 ? 20.712 6.312 -35.373 1.00 96.75 200 TYR A CA 1
ATOM 1595 C C . TYR A 1 200 ? 21.674 6.100 -34.200 1.00 96.75 200 TYR A C 1
ATOM 1597 O O . TYR A 1 200 ? 21.426 5.295 -33.305 1.00 96.75 200 TYR A O 1
ATOM 1605 N N . GLN A 1 201 ? 22.765 6.875 -34.183 1.00 97.38 201 GLN A N 1
ATOM 1606 C CA . GLN A 1 201 ? 23.764 6.853 -33.107 1.00 97.38 201 GLN A CA 1
ATOM 1607 C C . GLN A 1 201 ? 23.137 7.057 -31.719 1.00 97.38 201 GLN A C 1
ATOM 1609 O O . GLN A 1 201 ? 23.583 6.439 -30.758 1.00 97.38 201 GLN A O 1
ATOM 1614 N N . SER A 1 202 ? 22.083 7.872 -31.608 1.00 96.75 202 SER A N 1
ATOM 1615 C CA . SER A 1 202 ? 21.440 8.149 -30.321 1.00 96.75 202 SER A CA 1
ATOM 1616 C C . SER A 1 202 ? 20.864 6.905 -29.645 1.00 96.75 202 SER A C 1
ATOM 1618 O O . SER A 1 202 ? 20.814 6.878 -28.423 1.00 96.75 202 SER A O 1
ATOM 1620 N N . LYS A 1 203 ? 20.471 5.866 -30.400 1.00 97.06 203 LYS A N 1
ATOM 1621 C CA . LYS A 1 203 ? 20.030 4.600 -29.798 1.00 97.06 203 LYS A CA 1
ATOM 1622 C C . LYS A 1 203 ? 21.201 3.825 -29.201 1.00 97.06 203 LYS A C 1
ATOM 1624 O O . LYS A 1 203 ? 21.086 3.340 -28.094 1.00 97.06 203 LYS A O 1
ATOM 1629 N N . ILE A 1 204 ? 22.359 3.800 -29.864 1.00 98.06 204 ILE A N 1
ATOM 1630 C CA . ILE A 1 204 ? 23.584 3.195 -29.304 1.00 98.06 204 ILE A CA 1
ATOM 1631 C C . ILE A 1 204 ? 23.996 3.911 -28.003 1.00 98.06 204 ILE A C 1
ATOM 1633 O O . ILE A 1 204 ? 24.450 3.273 -27.057 1.00 98.06 204 ILE A O 1
ATOM 1637 N N . GLU A 1 205 ? 23.837 5.236 -27.945 1.00 97.38 205 GLU A N 1
ATOM 1638 C CA . GLU A 1 205 ? 24.128 6.022 -26.739 1.00 97.38 205 GLU A CA 1
ATOM 1639 C C . GLU A 1 205 ? 23.146 5.765 -25.587 1.00 97.38 205 GLU A C 1
ATOM 1641 O O . GLU A 1 205 ? 23.582 5.786 -24.438 1.00 97.38 205 GLU A O 1
ATOM 1646 N N . GLU A 1 206 ? 21.861 5.539 -25.879 1.00 95.06 206 GLU A N 1
ATOM 1647 C CA . GLU A 1 206 ? 20.844 5.128 -24.895 1.00 95.06 206 GLU A CA 1
ATOM 1648 C C . GLU A 1 206 ? 21.238 3.793 -24.248 1.00 95.06 206 GLU A C 1
ATOM 1650 O O . GLU A 1 206 ? 21.529 3.782 -23.054 1.00 95.06 206 GLU A O 1
ATOM 1655 N N . GLU A 1 207 ? 21.399 2.727 -25.042 1.00 96.62 207 GLU A N 1
ATOM 1656 C CA . GLU A 1 207 ? 21.715 1.377 -24.535 1.00 96.62 207 GLU A CA 1
ATOM 1657 C C . GLU A 1 207 ? 23.034 1.349 -23.737 1.00 96.62 207 GLU A C 1
ATOM 1659 O O . GLU A 1 207 ? 23.186 0.656 -22.731 1.00 96.62 207 GLU A O 1
ATOM 1664 N N . LEU A 1 208 ? 24.032 2.140 -24.158 1.00 97.69 208 LEU A N 1
ATOM 1665 C CA . LEU A 1 208 ? 25.298 2.244 -23.429 1.00 97.69 208 LEU A CA 1
ATOM 1666 C C . LEU A 1 208 ? 25.115 2.888 -22.047 1.00 97.69 208 LEU A C 1
ATOM 1668 O O . LEU A 1 208 ? 25.790 2.491 -21.094 1.00 97.69 208 LEU A O 1
ATOM 1672 N N . ARG A 1 209 ? 24.245 3.896 -21.930 1.00 95.44 209 ARG A N 1
ATOM 1673 C CA . ARG A 1 209 ? 23.930 4.531 -20.642 1.00 95.44 209 ARG A CA 1
ATOM 1674 C C . ARG A 1 209 ? 23.100 3.601 -19.766 1.00 95.44 209 ARG A C 1
ATOM 1676 O O . ARG A 1 209 ? 23.352 3.556 -18.567 1.00 95.44 209 ARG A O 1
ATOM 1683 N N . GLU A 1 210 ? 22.191 2.833 -20.358 1.00 93.81 210 GLU A N 1
ATOM 1684 C CA . GLU A 1 210 ? 21.396 1.803 -19.677 1.00 93.81 210 GLU A CA 1
ATOM 1685 C C . GLU A 1 210 ? 22.311 0.721 -19.086 1.00 93.81 210 GLU A C 1
ATOM 1687 O O . GLU A 1 210 ? 22.233 0.411 -17.894 1.00 93.81 210 GLU A O 1
ATOM 1692 N N . PHE A 1 211 ? 23.302 0.255 -19.853 1.00 96.44 211 PHE A N 1
ATOM 1693 C CA . PHE A 1 211 ? 24.345 -0.646 -19.358 1.00 96.44 211 PHE A CA 1
ATOM 1694 C C . PHE A 1 211 ? 25.153 -0.048 -18.196 1.00 96.44 211 PHE A C 1
ATOM 1696 O O . PHE A 1 211 ? 25.409 -0.721 -17.195 1.00 96.44 211 PHE A O 1
ATOM 1703 N N . GLN A 1 212 ? 25.574 1.214 -18.312 1.00 95.19 212 GLN A N 1
ATOM 1704 C CA . GLN A 1 212 ? 26.329 1.898 -17.255 1.00 95.19 212 GLN A CA 1
ATOM 1705 C C . GLN A 1 212 ? 25.511 2.035 -15.971 1.00 95.19 212 GLN A C 1
ATOM 1707 O O . GLN A 1 212 ? 26.032 1.778 -14.886 1.00 95.19 212 GLN A O 1
ATOM 1712 N N . ASP A 1 213 ? 24.241 2.406 -16.094 1.00 92.44 213 ASP A N 1
ATOM 1713 C CA . ASP A 1 213 ? 23.314 2.487 -14.974 1.00 92.44 213 ASP A CA 1
ATOM 1714 C C . ASP A 1 213 ? 23.117 1.107 -14.324 1.00 92.44 213 ASP A C 1
ATOM 1716 O O . ASP A 1 213 ? 23.213 0.984 -13.105 1.00 92.44 213 ASP A O 1
ATOM 1720 N N . ALA A 1 214 ? 23.005 0.035 -15.113 1.00 91.62 214 ALA A N 1
ATOM 1721 C CA . ALA A 1 214 ? 22.923 -1.327 -14.589 1.00 91.62 214 ALA A CA 1
ATOM 1722 C C . ALA A 1 214 ? 24.163 -1.773 -13.795 1.00 91.62 214 ALA A C 1
ATOM 1724 O O . ALA A 1 214 ? 24.035 -2.503 -12.806 1.00 91.62 214 ALA A O 1
ATOM 1725 N N . LEU A 1 215 ? 25.358 -1.314 -14.185 1.00 91.50 215 LEU A N 1
ATOM 1726 C CA . LEU A 1 215 ? 26.583 -1.533 -13.411 1.00 91.50 215 LEU A CA 1
ATOM 1727 C C . LEU A 1 215 ? 26.577 -0.753 -12.092 1.00 91.50 215 LEU A C 1
ATOM 1729 O O . LEU A 1 215 ? 26.980 -1.304 -11.070 1.00 91.50 215 LEU A O 1
ATOM 1733 N N . VAL A 1 216 ? 26.116 0.503 -12.104 1.00 91.31 216 VAL A N 1
ATOM 1734 C CA . VAL A 1 216 ? 25.978 1.331 -10.890 1.00 91.31 216 VAL A CA 1
ATOM 1735 C C . VAL A 1 216 ? 24.972 0.715 -9.918 1.00 91.31 216 VAL A C 1
ATOM 1737 O O . VAL A 1 216 ? 25.189 0.748 -8.710 1.00 91.31 216 VAL A O 1
ATOM 1740 N N . GLN A 1 217 ? 23.909 0.105 -10.441 1.00 85.25 217 GLN A N 1
ATOM 1741 C CA . GLN A 1 217 ? 22.915 -0.632 -9.663 1.00 85.25 217 GLN A CA 1
ATOM 1742 C C . GLN A 1 217 ? 23.399 -1.999 -9.146 1.00 85.25 217 GLN A C 1
ATOM 1744 O O . GLN A 1 217 ? 22.641 -2.688 -8.466 1.00 85.25 217 GLN A O 1
ATOM 1749 N N . GLU A 1 218 ? 24.621 -2.424 -9.485 1.00 90.6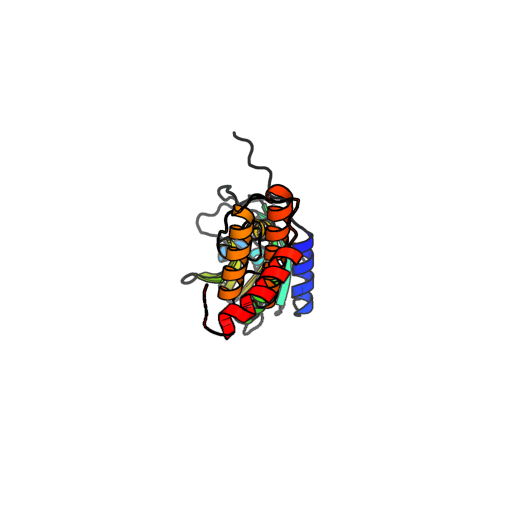2 218 GLU A N 1
ATOM 1750 C CA . GLU A 1 218 ? 25.160 -3.751 -9.157 1.00 90.62 218 GLU A CA 1
ATOM 1751 C C . GLU A 1 218 ? 24.245 -4.908 -9.622 1.00 90.62 218 GLU A C 1
ATOM 1753 O O . GLU A 1 218 ? 24.182 -5.966 -8.993 1.00 90.62 218 GLU A O 1
ATOM 1758 N N . ASN A 1 219 ? 23.540 -4.729 -10.750 1.00 88.12 219 ASN A N 1
ATOM 1759 C CA . ASN A 1 219 ? 22.621 -5.721 -11.310 1.00 88.12 219 ASN A CA 1
ATOM 1760 C C . ASN A 1 219 ? 23.242 -6.415 -12.539 1.00 88.12 219 ASN A C 1
ATOM 1762 O O . ASN A 1 219 ? 23.098 -5.941 -13.671 1.00 88.12 219 ASN A O 1
ATOM 1766 N N . PRO A 1 220 ? 23.922 -7.565 -12.356 1.00 88.69 220 PRO A N 1
ATOM 1767 C CA . PRO A 1 220 ? 24.660 -8.212 -13.436 1.00 88.69 220 PRO A CA 1
ATOM 1768 C C . PRO A 1 220 ? 23.755 -8.777 -14.533 1.00 88.69 220 PRO A C 1
ATOM 1770 O O . PRO A 1 220 ? 24.187 -8.873 -15.676 1.00 88.69 220 PRO A O 1
ATOM 1773 N N . VAL A 1 221 ? 22.514 -9.159 -14.215 1.00 94.06 221 VAL A N 1
ATOM 1774 C CA . VAL A 1 221 ? 21.584 -9.696 -15.220 1.00 94.06 221 VAL A CA 1
ATOM 1775 C C . VAL A 1 221 ? 21.130 -8.581 -16.150 1.00 94.06 221 VAL A C 1
ATOM 1777 O O . VAL A 1 221 ? 21.216 -8.740 -17.361 1.00 94.06 221 VAL A O 1
ATOM 1780 N N . MET A 1 222 ? 20.723 -7.443 -15.587 1.00 89.19 222 MET A N 1
ATOM 1781 C CA . MET A 1 222 ? 20.339 -6.268 -16.367 1.00 89.19 222 MET A CA 1
ATOM 1782 C C . MET A 1 222 ? 21.500 -5.780 -17.229 1.00 89.19 222 MET A C 1
ATOM 1784 O O . MET A 1 222 ? 21.338 -5.624 -18.429 1.00 89.19 222 MET A O 1
ATOM 1788 N N . ALA A 1 223 ? 22.708 -5.685 -16.666 1.00 94.00 223 ALA A N 1
ATOM 1789 C CA . ALA A 1 223 ? 23.889 -5.288 -17.427 1.00 94.00 223 ALA A CA 1
ATOM 1790 C C . ALA A 1 223 ? 24.157 -6.204 -18.642 1.00 94.00 223 ALA A C 1
ATOM 1792 O O . ALA A 1 223 ? 24.568 -5.733 -19.700 1.00 94.00 223 ALA A O 1
ATOM 1793 N N . LEU A 1 224 ? 23.917 -7.515 -18.528 1.00 94.25 224 LEU A N 1
ATOM 1794 C CA . LEU A 1 224 ? 24.050 -8.434 -19.664 1.00 94.25 224 LEU A CA 1
ATOM 1795 C C . LEU A 1 224 ? 22.928 -8.272 -20.698 1.00 94.25 224 LEU A C 1
ATOM 1797 O O . LEU A 1 224 ? 23.193 -8.433 -21.889 1.00 94.25 224 LEU A O 1
ATOM 1801 N N . THR A 1 225 ? 21.709 -7.951 -20.261 1.00 91.31 225 THR A N 1
ATOM 1802 C CA . THR A 1 225 ? 20.596 -7.610 -21.157 1.00 91.31 225 THR A CA 1
ATOM 1803 C C . THR A 1 225 ? 20.918 -6.350 -21.956 1.00 91.31 225 THR A C 1
ATOM 1805 O O . THR A 1 225 ? 20.896 -6.409 -23.181 1.00 91.31 225 THR A O 1
ATOM 1808 N N . GLU A 1 226 ? 21.365 -5.274 -21.302 1.00 95.38 226 GLU A N 1
ATOM 1809 C CA . GLU A 1 226 ? 21.689 -4.018 -21.996 1.00 95.38 226 GLU A CA 1
ATOM 1810 C C . GLU A 1 226 ? 22.873 -4.172 -22.965 1.00 95.38 226 GLU A C 1
ATOM 1812 O O . GLU A 1 226 ? 22.932 -3.538 -24.015 1.00 95.38 226 GLU A O 1
ATOM 1817 N N . LEU A 1 227 ? 23.820 -5.077 -22.680 1.00 95.88 227 LEU A N 1
ATOM 1818 C CA . LEU A 1 227 ? 24.857 -5.435 -23.657 1.00 95.88 227 LEU A CA 1
ATOM 1819 C C . LEU A 1 227 ? 24.285 -6.130 -24.900 1.00 95.88 227 LEU A C 1
ATOM 1821 O O . LEU A 1 227 ? 24.810 -5.935 -25.998 1.00 95.88 227 LEU A O 1
ATOM 1825 N N . SER A 1 228 ? 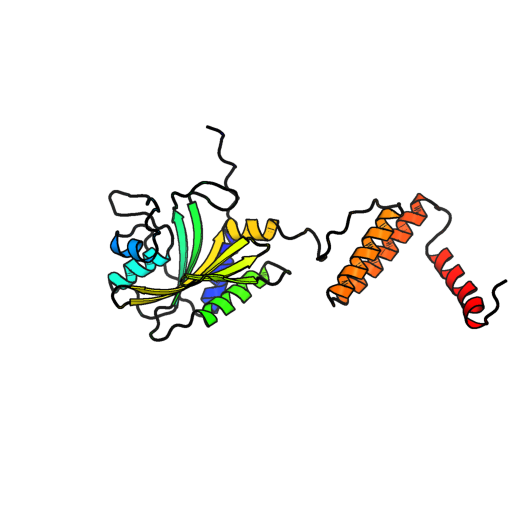23.247 -6.952 -24.741 1.00 95.50 228 SER A N 1
ATOM 1826 C CA . SER A 1 228 ? 22.540 -7.565 -25.868 1.00 95.50 228 SER A CA 1
ATOM 1827 C C . SER A 1 228 ? 21.796 -6.507 -26.684 1.00 95.50 228 SER A C 1
ATOM 1829 O O . SER A 1 228 ? 21.881 -6.513 -27.914 1.00 95.50 228 SER A O 1
ATOM 1831 N N . ASP A 1 229 ? 21.127 -5.567 -26.023 1.00 93.12 229 ASP A N 1
ATOM 1832 C CA . ASP A 1 229 ? 20.358 -4.521 -26.699 1.00 93.12 229 ASP A CA 1
ATOM 1833 C C . ASP A 1 229 ? 21.271 -3.500 -27.396 1.00 93.12 229 ASP A C 1
ATOM 1835 O O . ASP A 1 229 ? 21.008 -3.107 -28.538 1.00 93.12 229 ASP A O 1
ATOM 1839 N N . LEU A 1 230 ? 22.450 -3.216 -26.829 1.00 97.00 230 LEU A N 1
ATOM 1840 C CA . LEU A 1 230 ? 23.513 -2.452 -27.487 1.00 97.00 230 LEU A CA 1
ATOM 1841 C C . LEU A 1 230 ? 23.961 -3.091 -28.813 1.00 97.00 230 LEU A C 1
ATOM 1843 O O . LEU A 1 230 ? 24.186 -2.381 -29.798 1.00 97.00 230 LEU A O 1
ATOM 1847 N N . ILE A 1 231 ? 24.071 -4.424 -28.873 1.00 97.19 231 ILE A N 1
ATOM 1848 C CA . ILE A 1 231 ? 24.361 -5.137 -30.127 1.00 97.19 231 ILE A CA 1
ATOM 1849 C C . ILE A 1 231 ? 23.230 -4.902 -31.135 1.00 97.19 231 ILE A C 1
ATOM 1851 O O . ILE A 1 231 ? 23.506 -4.537 -32.281 1.00 97.19 231 ILE A O 1
ATOM 1855 N N . GLY A 1 232 ? 21.972 -5.034 -30.707 1.00 95.62 232 GLY A N 1
ATOM 1856 C CA . GLY A 1 232 ? 20.803 -4.761 -31.549 1.00 95.62 232 GLY A CA 1
ATOM 1857 C C . GLY A 1 232 ? 20.767 -3.321 -32.080 1.00 95.62 232 GLY A C 1
ATOM 1858 O O . GLY A 1 232 ? 20.482 -3.094 -33.259 1.00 95.62 232 GLY A O 1
ATOM 1859 N N . ALA A 1 233 ? 21.133 -2.337 -31.254 1.00 97.50 233 ALA A N 1
ATOM 1860 C CA . ALA A 1 233 ? 21.232 -0.936 -31.658 1.00 97.50 233 ALA A CA 1
ATOM 1861 C C . ALA A 1 233 ? 22.322 -0.708 -32.721 1.00 97.50 233 ALA A C 1
ATOM 1863 O O . ALA A 1 233 ? 22.103 0.032 -33.686 1.00 97.50 233 ALA A O 1
ATOM 1864 N N . ILE A 1 234 ? 23.477 -1.373 -32.589 1.00 97.75 234 ILE A N 1
ATOM 1865 C CA . ILE A 1 234 ? 24.555 -1.338 -33.590 1.00 97.75 234 ILE A CA 1
ATOM 1866 C C . ILE A 1 234 ? 24.094 -1.977 -34.905 1.00 97.75 234 ILE A C 1
ATOM 1868 O O . ILE A 1 234 ? 24.329 -1.413 -35.976 1.00 97.75 234 ILE A O 1
ATOM 1872 N N . GLU A 1 235 ? 23.419 -3.126 -34.851 1.00 97.06 235 GLU A N 1
ATOM 1873 C CA . GLU A 1 235 ? 22.881 -3.783 -36.047 1.00 97.06 235 GLU A CA 1
ATOM 1874 C C . GLU A 1 235 ? 21.879 -2.891 -36.782 1.00 97.06 235 GLU A C 1
ATOM 1876 O O . GLU A 1 235 ? 21.993 -2.712 -37.997 1.00 97.06 235 GLU A O 1
ATOM 1881 N N . ALA A 1 236 ? 20.946 -2.273 -36.056 1.00 95.69 236 ALA A N 1
ATOM 1882 C CA . ALA A 1 236 ? 19.989 -1.336 -36.633 1.00 95.69 236 ALA A CA 1
ATOM 1883 C C . ALA A 1 236 ? 20.691 -0.127 -37.275 1.00 95.69 236 ALA A C 1
ATOM 1885 O O . ALA A 1 236 ? 20.342 0.284 -38.383 1.00 95.69 236 ALA A O 1
ATOM 1886 N N . TYR A 1 237 ? 21.719 0.423 -36.620 1.00 97.81 237 TYR A N 1
ATOM 1887 C CA . TYR A 1 237 ? 22.517 1.515 -37.179 1.00 97.81 237 TYR A CA 1
ATOM 1888 C C . TYR A 1 237 ? 23.189 1.122 -38.501 1.00 97.81 237 TYR A C 1
ATOM 1890 O O . TYR A 1 237 ? 23.134 1.886 -39.470 1.00 97.81 237 TYR A O 1
ATOM 1898 N N . LEU A 1 238 ? 23.794 -0.069 -38.567 1.00 97.69 238 LEU A N 1
ATOM 1899 C CA . LEU A 1 238 ? 24.409 -0.585 -39.791 1.00 97.69 238 LEU A CA 1
ATOM 1900 C C . LEU A 1 238 ? 23.376 -0.766 -40.903 1.00 97.69 238 LEU A C 1
ATOM 1902 O O . LEU A 1 238 ? 23.609 -0.315 -42.019 1.00 97.69 238 LEU A O 1
ATOM 1906 N N . GLN A 1 239 ? 22.216 -1.347 -40.604 1.00 95.75 239 GLN A N 1
ATOM 1907 C CA . GLN A 1 239 ? 21.156 -1.538 -41.596 1.00 95.75 239 GLN A CA 1
ATOM 1908 C C . GLN A 1 239 ? 20.680 -0.211 -42.200 1.00 95.75 239 GLN A C 1
ATOM 1910 O O . GLN A 1 239 ? 20.477 -0.126 -43.412 1.00 95.75 239 GLN A O 1
ATOM 1915 N N . CYS A 1 240 ? 20.537 0.833 -41.381 1.00 95.44 240 CYS A N 1
ATOM 1916 C CA . CYS A 1 240 ? 20.066 2.136 -41.843 1.00 95.44 240 CYS A CA 1
ATOM 1917 C C . CYS A 1 240 ? 21.139 2.951 -42.584 1.00 95.44 240 CYS A C 1
ATOM 1919 O O . CYS A 1 240 ? 20.814 3.623 -43.561 1.00 95.44 240 CYS A O 1
ATOM 1921 N N . ASN A 1 241 ? 22.400 2.911 -42.140 1.00 95.50 241 ASN A N 1
ATOM 1922 C CA . ASN A 1 241 ? 23.442 3.837 -42.616 1.00 95.50 241 ASN A CA 1
ATOM 1923 C C . ASN A 1 241 ? 24.510 3.172 -43.496 1.00 95.50 241 ASN A C 1
ATOM 1925 O O . ASN A 1 241 ? 25.144 3.833 -44.319 1.00 95.50 241 ASN A O 1
ATOM 1929 N N . HIS A 1 242 ? 24.711 1.864 -43.347 1.00 96.06 242 HIS A N 1
ATOM 1930 C CA . HIS A 1 242 ? 25.726 1.079 -44.048 1.00 96.06 242 HIS A CA 1
ATOM 1931 C C . HIS A 1 242 ? 25.175 -0.297 -44.466 1.00 96.06 242 HIS A C 1
ATOM 1933 O O . HIS A 1 242 ? 25.723 -1.319 -44.061 1.00 96.06 242 HIS A O 1
ATOM 1939 N N . PRO A 1 243 ? 24.124 -0.367 -45.303 1.00 94.12 243 PRO A N 1
ATOM 1940 C CA . PRO A 1 243 ? 23.379 -1.607 -45.564 1.00 94.12 243 PRO A CA 1
ATOM 1941 C C . PRO A 1 243 ? 24.209 -2.735 -46.201 1.00 94.12 243 PRO A C 1
ATOM 1943 O O . PRO A 1 243 ? 23.794 -3.891 -46.197 1.00 94.12 243 PRO A O 1
ATOM 1946 N N . SER A 1 244 ? 25.381 -2.423 -46.760 1.00 96.19 244 SER A N 1
ATOM 1947 C CA . SER A 1 244 ? 26.329 -3.409 -47.292 1.00 96.19 244 SER A CA 1
ATOM 1948 C C . SER A 1 244 ? 27.303 -3.969 -46.246 1.00 96.19 244 SER A C 1
ATOM 1950 O O . SER A 1 244 ? 28.144 -4.793 -46.595 1.00 96.19 244 SER A O 1
ATOM 1952 N N . ILE A 1 245 ? 27.255 -3.482 -45.004 1.00 95.81 245 ILE A N 1
ATOM 1953 C CA . ILE A 1 245 ? 28.141 -3.859 -43.900 1.00 95.81 245 ILE A CA 1
ATOM 1954 C C . ILE A 1 245 ? 27.291 -4.505 -42.808 1.00 95.81 245 ILE A C 1
ATOM 1956 O O . ILE A 1 245 ? 26.319 -3.923 -42.337 1.00 95.81 245 ILE A O 1
ATOM 1960 N N . THR A 1 246 ? 27.676 -5.702 -42.378 1.00 95.50 246 THR A N 1
ATOM 1961 C CA . THR A 1 246 ? 27.032 -6.420 -41.274 1.00 95.50 246 THR A CA 1
ATOM 1962 C C . THR A 1 246 ? 27.870 -6.350 -40.003 1.00 95.50 246 THR A C 1
ATOM 1964 O O . THR A 1 246 ? 29.070 -6.056 -40.039 1.00 95.50 246 THR A O 1
ATOM 1967 N N . LEU A 1 247 ? 27.259 -6.686 -38.866 1.00 94.69 247 LEU A N 1
ATOM 1968 C CA . LEU A 1 247 ? 27.985 -6.836 -37.608 1.00 94.69 247 LEU A CA 1
ATOM 1969 C C . LEU A 1 247 ? 29.121 -7.869 -37.726 1.00 94.69 247 LEU A C 1
ATOM 1971 O O . LEU A 1 247 ? 30.221 -7.629 -37.236 1.00 94.69 247 LEU A O 1
ATOM 1975 N N . GLU A 1 248 ? 28.913 -8.967 -38.462 1.00 95.31 248 GLU A N 1
ATOM 1976 C CA . GLU A 1 248 ? 29.960 -9.972 -38.705 1.00 95.31 248 GLU A CA 1
ATOM 1977 C C . GLU A 1 248 ? 31.160 -9.391 -39.470 1.00 95.31 248 GLU A C 1
ATOM 1979 O O . GLU A 1 248 ? 32.305 -9.789 -39.233 1.00 95.31 248 GLU A O 1
ATOM 1984 N N . ASN A 1 249 ? 30.942 -8.412 -40.357 1.00 95.81 249 ASN A N 1
ATOM 1985 C CA . ASN A 1 249 ? 32.049 -7.707 -41.002 1.00 95.81 249 ASN A CA 1
ATOM 1986 C C . ASN A 1 249 ? 32.875 -6.908 -39.984 1.00 95.81 249 ASN A C 1
ATOM 1988 O O . ASN A 1 249 ? 34.106 -6.949 -40.045 1.00 95.81 249 ASN A O 1
ATOM 1992 N N . LEU A 1 250 ? 32.222 -6.239 -39.025 1.00 94.88 250 LEU A N 1
ATOM 1993 C CA . LEU A 1 250 ? 32.916 -5.533 -37.943 1.00 94.88 250 LEU A CA 1
ATOM 1994 C C . LEU A 1 250 ? 33.689 -6.506 -37.045 1.00 94.88 250 LEU A C 1
ATOM 1996 O O . LEU A 1 250 ? 34.863 -6.272 -36.764 1.00 94.88 250 LEU A O 1
ATOM 2000 N N . LEU A 1 251 ? 33.081 -7.633 -36.666 1.00 93.06 251 LEU A N 1
ATOM 2001 C CA . LEU A 1 251 ? 33.734 -8.678 -35.867 1.00 93.06 251 LEU A CA 1
ATOM 2002 C C . LEU A 1 251 ? 34.923 -9.313 -36.598 1.00 93.06 251 LEU A C 1
ATOM 2004 O O . LEU A 1 251 ? 35.945 -9.629 -35.988 1.00 93.06 251 LEU A O 1
ATOM 2008 N N . THR A 1 252 ? 34.818 -9.495 -37.915 1.00 92.88 252 THR A N 1
ATOM 2009 C CA . THR A 1 252 ? 35.937 -9.960 -38.744 1.00 92.88 252 THR A CA 1
ATOM 2010 C C . THR A 1 252 ? 37.091 -8.961 -38.689 1.00 92.88 252 THR A C 1
ATOM 2012 O O . THR A 1 252 ? 38.236 -9.360 -38.467 1.00 92.88 252 THR A O 1
ATOM 2015 N N . MET A 1 253 ? 36.796 -7.665 -38.825 1.00 89.81 253 MET A N 1
ATOM 2016 C CA . MET A 1 253 ? 37.801 -6.605 -38.752 1.00 89.81 253 MET A CA 1
ATOM 2017 C C . MET A 1 253 ? 38.449 -6.504 -37.363 1.00 89.81 253 MET A C 1
ATOM 2019 O O . MET A 1 253 ? 39.671 -6.364 -37.263 1.00 89.81 253 MET A O 1
ATOM 2023 N N . ASP A 1 254 ? 37.672 -6.642 -36.288 1.00 89.25 254 ASP A N 1
ATOM 2024 C CA . ASP A 1 254 ? 38.193 -6.708 -34.918 1.00 89.25 254 ASP A CA 1
ATOM 2025 C C . ASP A 1 254 ? 39.193 -7.866 -34.760 1.00 89.25 254 ASP A C 1
ATOM 2027 O O . ASP A 1 254 ? 40.345 -7.653 -34.381 1.00 89.25 254 ASP A O 1
ATOM 2031 N N . LYS A 1 255 ? 38.838 -9.081 -35.200 1.00 88.25 255 LYS A N 1
ATOM 2032 C CA . LYS A 1 255 ? 39.744 -10.248 -35.161 1.00 88.25 255 LYS A CA 1
ATOM 2033 C C . LYS A 1 255 ? 41.025 -10.025 -35.971 1.00 88.25 255 LYS A C 1
ATOM 2035 O O . LYS A 1 255 ? 42.106 -10.463 -35.561 1.00 88.25 255 LYS A O 1
ATOM 2040 N N . THR A 1 256 ? 40.929 -9.361 -37.124 1.00 85.12 256 THR A N 1
ATOM 2041 C CA . THR A 1 256 ? 42.089 -9.027 -37.960 1.00 85.12 256 THR A CA 1
ATOM 2042 C C . THR A 1 256 ? 42.999 -8.009 -37.271 1.00 85.12 256 THR A C 1
ATOM 2044 O O . THR A 1 256 ? 44.219 -8.197 -37.249 1.00 85.12 256 THR A O 1
ATOM 2047 N N . THR A 1 257 ? 42.431 -6.970 -36.658 1.00 83.25 257 THR A N 1
ATOM 2048 C CA . THR A 1 257 ? 43.197 -5.904 -35.993 1.00 83.25 257 THR A CA 1
ATOM 2049 C C . THR A 1 257 ? 43.695 -6.294 -34.600 1.00 83.25 257 THR A C 1
ATOM 2051 O O . THR A 1 257 ? 44.754 -5.823 -34.188 1.00 83.25 257 THR A O 1
ATOM 2054 N N . ALA A 1 258 ? 43.059 -7.244 -33.910 1.00 77.75 258 ALA A N 1
ATOM 2055 C CA . ALA A 1 258 ? 43.530 -7.792 -32.636 1.00 77.75 258 ALA A CA 1
ATOM 2056 C C . ALA A 1 258 ? 44.966 -8.352 -32.725 1.00 77.75 258 ALA A C 1
ATOM 2058 O O . ALA A 1 258 ? 45.732 -8.292 -31.758 1.00 77.75 258 ALA A O 1
ATOM 2059 N N . ARG A 1 259 ? 45.377 -8.842 -33.907 1.00 66.56 259 ARG A N 1
ATOM 2060 C CA . ARG A 1 259 ? 46.768 -9.249 -34.188 1.00 66.56 259 ARG A CA 1
ATOM 2061 C C . ARG A 1 259 ? 47.739 -8.065 -34.228 1.00 66.56 259 ARG A C 1
ATOM 2063 O O . ARG A 1 259 ? 48.888 -8.223 -33.824 1.00 66.56 259 ARG A O 1
ATOM 2070 N N . ALA A 1 260 ? 47.296 -6.895 -34.686 1.00 65.06 260 ALA A N 1
ATOM 2071 C CA . ALA A 1 260 ? 48.095 -5.669 -34.700 1.00 65.06 260 ALA A CA 1
ATOM 2072 C C . ALA A 1 260 ? 48.273 -5.095 -33.284 1.00 65.06 260 ALA A C 1
ATOM 2074 O O . ALA A 1 260 ? 49.377 -4.691 -32.918 1.00 65.06 260 ALA A O 1
ATOM 2075 N N . PHE A 1 261 ? 47.229 -5.158 -32.448 1.00 63.00 261 PHE A N 1
ATOM 2076 C CA . PHE A 1 261 ? 47.295 -4.712 -31.052 1.00 63.00 261 PHE A CA 1
ATOM 2077 C C . PHE A 1 261 ? 48.193 -5.595 -30.175 1.00 63.00 261 PHE A C 1
ATOM 2079 O O . PHE A 1 261 ? 48.959 -5.067 -29.372 1.00 63.00 261 PHE A O 1
ATOM 2086 N N . LYS A 1 262 ? 48.179 -6.924 -30.360 1.00 63.84 262 LYS A N 1
ATOM 2087 C CA . LYS A 1 262 ? 49.060 -7.842 -29.609 1.00 63.84 262 LYS A CA 1
ATOM 2088 C C . LYS A 1 262 ? 50.539 -7.756 -30.008 1.00 63.84 262 LYS A C 1
ATOM 2090 O O . LYS A 1 262 ? 51.397 -8.057 -29.187 1.00 63.84 262 LYS A O 1
ATOM 2095 N N . ASN A 1 263 ? 50.842 -7.331 -31.236 1.00 63.75 263 ASN A N 1
ATOM 2096 C CA . ASN A 1 263 ? 52.210 -7.297 -31.772 1.00 63.75 263 ASN A CA 1
ATOM 2097 C C . ASN A 1 263 ? 52.854 -5.895 -31.769 1.00 63.75 263 ASN A C 1
ATOM 2099 O O . ASN A 1 263 ? 53.957 -5.732 -32.290 1.00 63.75 263 ASN A O 1
ATOM 2103 N N . GLY A 1 264 ? 52.188 -4.878 -31.207 1.00 55.34 264 GLY A N 1
ATOM 2104 C CA . GLY A 1 264 ? 52.765 -3.548 -30.965 1.00 55.34 264 GLY A CA 1
ATOM 2105 C C . GLY A 1 264 ? 53.133 -2.730 -32.211 1.00 55.34 264 GLY A C 1
ATOM 2106 O O . GLY A 1 264 ? 53.786 -1.697 -32.085 1.00 55.34 264 GLY A O 1
ATOM 2107 N N . ARG A 1 265 ? 52.732 -3.152 -33.416 1.00 56.44 265 ARG A N 1
ATOM 2108 C CA . ARG A 1 265 ? 52.976 -2.409 -34.660 1.00 56.44 265 ARG A CA 1
ATOM 2109 C C . ARG A 1 265 ? 51.662 -1.864 -35.201 1.00 56.44 265 ARG A C 1
ATOM 2111 O O . ARG A 1 265 ? 50.842 -2.615 -35.720 1.00 56.44 265 ARG A O 1
ATOM 2118 N N . ARG A 1 266 ? 51.492 -0.548 -35.073 1.00 54.25 266 ARG A N 1
ATOM 2119 C CA . ARG A 1 266 ? 50.514 0.235 -35.831 1.00 54.25 266 ARG A CA 1
ATOM 2120 C C . ARG A 1 266 ? 51.206 0.693 -37.113 1.00 54.25 266 ARG A C 1
ATOM 2122 O O . ARG A 1 266 ? 52.138 1.485 -37.021 1.00 54.25 266 ARG A O 1
ATOM 2129 N N . ASN A 1 267 ? 50.787 0.162 -38.256 1.00 49.34 267 ASN A N 1
ATOM 2130 C CA . ASN A 1 267 ? 50.955 0.842 -39.539 1.00 49.34 267 ASN A CA 1
ATOM 2131 C C . ASN A 1 267 ? 49.593 1.398 -39.928 1.00 49.34 267 ASN A C 1
ATOM 2133 O O . ASN A 1 267 ? 48.615 0.632 -39.763 1.00 49.34 267 ASN A O 1
#

Radius of gyration: 27.23 Å; chains: 1; bounding box: 82×40×76 Å